Protein AF-A0A671QLB0-F1 (afdb_monomer_lite)

Structure (mmCIF, N/CA/C/O backbone):
data_AF-A0A671QLB0-F1
#
_entry.id   AF-A0A671QLB0-F1
#
loop_
_atom_site.group_PDB
_atom_site.id
_atom_site.type_symbol
_atom_site.label_atom_id
_atom_site.label_alt_id
_atom_site.label_comp_id
_atom_site.label_asym_id
_atom_site.label_entity_id
_atom_site.label_seq_id
_atom_site.pdbx_PDB_ins_code
_atom_site.Cartn_x
_atom_site.Cartn_y
_atom_site.Cartn_z
_atom_site.occupancy
_atom_site.B_iso_or_equiv
_atom_site.auth_seq_id
_atom_site.auth_comp_id
_atom_site.auth_asym_id
_atom_site.auth_atom_id
_atom_site.pdbx_PDB_model_num
ATOM 1 N N . MET A 1 1 ? -5.395 -18.710 59.681 1.00 37.69 1 MET A N 1
ATOM 2 C CA . MET A 1 1 ? -4.293 -19.684 59.540 1.00 37.69 1 MET A CA 1
ATOM 3 C C . MET A 1 1 ? -3.285 -19.133 58.550 1.00 37.69 1 MET A C 1
ATOM 5 O O . MET A 1 1 ? -3.665 -18.792 57.437 1.00 37.69 1 MET A O 1
ATOM 9 N N . SER A 1 2 ? -2.053 -18.936 59.009 1.00 37.94 2 SER A N 1
ATOM 10 C CA . SER A 1 2 ? -1.005 -18.167 58.333 1.00 37.94 2 SER A CA 1
ATOM 11 C C . SER A 1 2 ? -0.398 -18.919 57.148 1.00 37.94 2 SER A C 1
ATOM 13 O O . SER A 1 2 ? 0.026 -20.060 57.297 1.00 37.94 2 SER A O 1
ATOM 15 N N . ALA A 1 3 ? -0.309 -18.266 55.987 1.00 37.47 3 ALA A N 1
ATOM 16 C CA . ALA A 1 3 ? 0.425 -18.774 54.831 1.00 37.47 3 ALA A CA 1
ATOM 17 C C . ALA A 1 3 ? 1.817 -18.123 54.779 1.00 37.47 3 ALA A C 1
ATOM 19 O O . ALA A 1 3 ? 1.948 -16.907 54.637 1.00 37.47 3 ALA A O 1
ATOM 20 N N . LEU A 1 4 ? 2.853 -18.949 54.918 1.00 43.09 4 LEU A N 1
ATOM 21 C CA . LEU A 1 4 ? 4.258 -18.572 54.780 1.00 43.09 4 LEU A CA 1
ATOM 22 C C . LEU A 1 4 ? 4.576 -18.171 53.329 1.00 43.09 4 LEU A C 1
ATOM 24 O O . LEU A 1 4 ? 4.264 -18.897 52.388 1.00 43.09 4 LEU A O 1
ATOM 28 N N . ARG A 1 5 ? 5.241 -17.022 53.156 1.00 39.66 5 ARG A N 1
ATOM 29 C 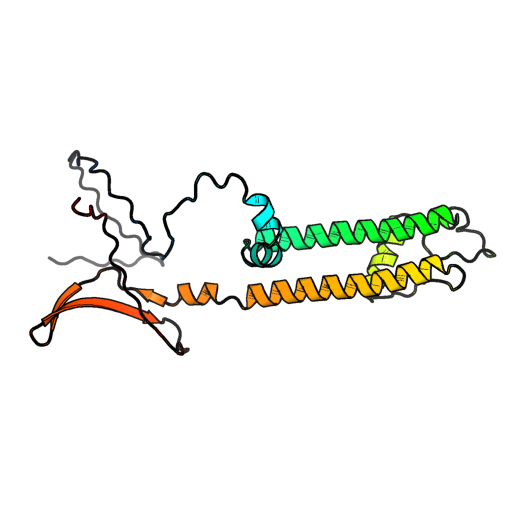CA . ARG A 1 5 ? 5.787 -16.539 51.876 1.00 39.66 5 ARG A CA 1
ATOM 30 C C . ARG A 1 5 ? 7.263 -16.931 51.774 1.00 39.66 5 ARG A C 1
ATOM 32 O O . ARG A 1 5 ? 8.065 -16.471 52.580 1.00 39.66 5 ARG A O 1
ATOM 39 N N . LYS A 1 6 ? 7.638 -17.703 50.750 1.00 36.72 6 LYS A N 1
ATOM 40 C CA . LYS A 1 6 ? 9.034 -17.834 50.293 1.00 36.72 6 LYS A CA 1
ATOM 41 C C . LYS A 1 6 ? 9.166 -17.265 48.879 1.00 36.72 6 LYS A C 1
ATOM 43 O O . LYS A 1 6 ? 8.279 -17.445 48.052 1.00 36.72 6 LYS A O 1
ATOM 48 N N . LYS A 1 7 ? 10.253 -16.526 48.649 1.00 37.81 7 LYS A N 1
ATOM 49 C CA . LYS A 1 7 ? 10.541 -15.731 47.447 1.00 37.81 7 LYS A CA 1
ATOM 50 C C . LYS A 1 7 ? 11.489 -16.517 46.533 1.00 37.81 7 LYS A C 1
ATOM 52 O O . LYS A 1 7 ? 12.560 -16.898 46.992 1.00 37.81 7 LYS A O 1
ATOM 57 N N . PHE A 1 8 ? 11.119 -16.717 45.269 1.00 34.41 8 PHE A N 1
ATOM 58 C CA . PHE A 1 8 ? 12.006 -17.213 44.209 1.00 34.41 8 PHE A CA 1
ATOM 59 C C . PHE A 1 8 ? 11.577 -16.607 42.867 1.00 34.41 8 PHE A C 1
ATOM 61 O O . PHE A 1 8 ? 10.464 -16.878 42.438 1.00 34.41 8 PHE A O 1
ATOM 68 N N . GLY A 1 9 ? 12.458 -15.827 42.225 1.00 49.03 9 GLY A N 1
ATOM 69 C CA . GLY A 1 9 ? 12.411 -15.523 40.781 1.00 49.03 9 GLY A CA 1
ATOM 70 C C . GLY A 1 9 ? 11.198 -14.744 40.242 1.00 49.03 9 GLY A C 1
ATOM 71 O O . GLY A 1 9 ? 10.192 -14.584 40.919 1.00 49.03 9 GLY A O 1
ATOM 72 N N . SER A 1 10 ? 11.311 -14.196 39.025 1.00 41.66 10 SER A N 1
ATOM 73 C CA . SER A 1 10 ? 10.403 -13.175 38.465 1.00 41.66 10 SER A CA 1
ATOM 74 C C . SER A 1 10 ? 9.142 -13.699 37.768 1.00 41.66 10 SER A C 1
ATOM 76 O O . SER A 1 10 ? 8.586 -12.982 36.942 1.00 41.66 10 SER A O 1
ATOM 78 N N . ASP A 1 11 ? 8.664 -14.894 38.105 1.00 36.88 11 ASP A N 1
ATOM 79 C CA . ASP A 1 11 ? 7.439 -15.446 37.527 1.00 36.88 11 ASP A CA 1
ATOM 80 C C . ASP A 1 11 ? 6.461 -15.834 38.637 1.00 36.88 11 ASP A C 1
ATOM 82 O O . ASP A 1 11 ? 6.693 -16.745 39.433 1.00 36.88 11 ASP A O 1
ATOM 86 N N . TYR A 1 12 ? 5.330 -15.130 38.693 1.00 41.66 12 TYR A N 1
ATOM 87 C CA . TYR A 1 12 ? 4.214 -15.494 39.560 1.00 41.66 12 TYR A CA 1
ATOM 88 C C . TYR A 1 12 ? 3.489 -16.707 38.962 1.00 41.66 12 TYR A C 1
ATOM 90 O O . TYR A 1 12 ? 2.538 -16.553 38.198 1.00 41.66 12 TYR A O 1
ATOM 98 N N . GLN A 1 13 ? 3.908 -17.923 39.320 1.00 38.16 13 GLN A N 1
ATOM 99 C CA . GLN A 1 13 ? 3.087 -19.120 39.122 1.00 38.16 13 GLN A CA 1
ATOM 100 C C . GLN A 1 13 ? 2.287 -19.444 40.385 1.00 38.16 13 GLN A C 1
ATOM 102 O O . GLN A 1 13 ? 2.831 -19.664 41.467 1.00 38.16 13 GLN A O 1
ATOM 107 N N . VAL A 1 14 ? 0.962 -19.488 40.240 1.00 39.19 14 VAL A N 1
ATOM 108 C CA . VAL A 1 14 ? 0.045 -19.966 41.278 1.00 39.19 14 VAL A CA 1
ATOM 109 C C . VAL A 1 14 ? 0.142 -21.492 41.326 1.00 39.19 14 VAL A C 1
ATOM 111 O O . VAL A 1 14 ? -0.525 -22.193 40.566 1.00 39.19 14 VAL A O 1
ATOM 114 N N . VAL A 1 15 ? 0.990 -22.014 42.214 1.00 36.69 15 VAL A N 1
ATOM 115 C CA . VAL A 1 15 ? 1.048 -23.449 42.521 1.00 36.69 15 VAL A CA 1
ATOM 116 C C . VAL A 1 15 ? -0.219 -23.812 43.290 1.00 36.69 15 VAL A C 1
ATOM 118 O O . VAL A 1 15 ? -0.353 -23.529 44.478 1.00 36.69 15 VAL A O 1
ATOM 121 N N . THR A 1 16 ? -1.184 -24.405 42.590 1.00 39.34 16 THR A N 1
ATOM 122 C CA . THR A 1 16 ? -2.362 -25.005 43.221 1.00 39.34 16 THR A CA 1
ATOM 123 C C . THR A 1 16 ? -1.986 -26.429 43.609 1.00 39.34 16 THR A C 1
ATOM 125 O O . THR A 1 16 ? -1.729 -27.259 42.741 1.00 39.34 16 THR A O 1
ATOM 128 N N . THR A 1 17 ? -1.908 -26.706 44.908 1.00 38.06 17 THR A N 1
ATOM 129 C CA . THR A 1 17 ? -1.687 -28.047 45.451 1.00 38.06 17 THR A CA 1
ATOM 130 C C . THR A 1 17 ? -2.823 -28.977 45.021 1.00 38.06 17 THR A C 1
ATOM 132 O O . THR A 1 17 ? -3.984 -28.789 45.377 1.00 38.06 17 THR A O 1
ATOM 135 N N . THR A 1 18 ? -2.491 -29.988 44.222 1.00 38.22 18 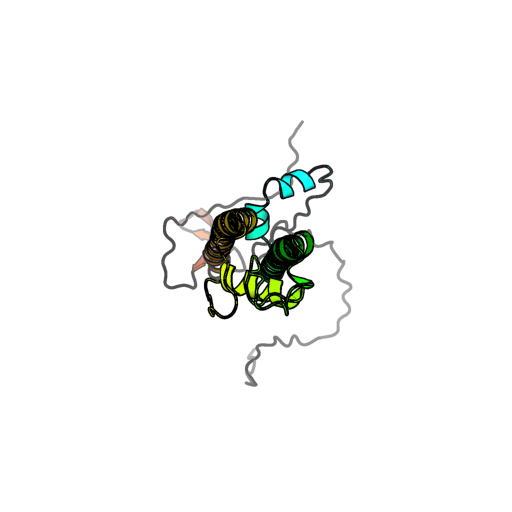THR A N 1
ATOM 136 C CA . THR A 1 18 ? -3.384 -31.087 43.850 1.00 38.22 18 THR A CA 1
ATOM 137 C C . THR A 1 18 ? -3.590 -32.016 45.041 1.00 38.22 18 THR A C 1
ATOM 139 O O . THR A 1 18 ? -2.779 -32.906 45.284 1.00 38.22 18 THR A O 1
ATOM 142 N N . SER A 1 19 ? -4.690 -31.838 45.770 1.00 36.56 19 SER A N 1
ATOM 143 C CA . SER A 1 19 ? -5.286 -32.901 46.577 1.00 36.56 19 SER A CA 1
ATOM 144 C C . SER A 1 19 ? -6.240 -33.712 45.699 1.00 36.56 19 SER A C 1
ATOM 146 O O . SER A 1 19 ? -7.312 -33.270 45.281 1.00 36.56 19 SER A O 1
ATOM 148 N N . SER A 1 20 ? -5.792 -34.922 45.384 1.00 39.84 20 SER A N 1
ATOM 149 C CA . SER A 1 20 ? -6.530 -35.992 44.726 1.00 39.84 20 SER A CA 1
ATOM 150 C C . SER A 1 20 ? -7.830 -36.304 45.466 1.00 39.84 20 SER A C 1
ATOM 152 O O . SER A 1 20 ? -7.832 -36.929 46.523 1.00 39.84 20 SER A O 1
ATOM 154 N N . SER A 1 21 ? -8.949 -35.889 44.885 1.00 31.55 21 SER A N 1
ATOM 155 C CA . SER A 1 21 ? -10.270 -36.436 45.185 1.00 31.55 21 SER A CA 1
ATOM 156 C C . SER A 1 21 ? -11.063 -36.479 43.883 1.00 31.55 21 SER A C 1
ATOM 158 O O . SER A 1 21 ? -11.408 -35.456 43.289 1.00 31.55 21 SER A O 1
ATOM 160 N N . HIS A 1 22 ? -11.274 -37.700 43.391 1.00 34.91 22 HIS A N 1
ATOM 161 C CA . HIS A 1 22 ? -12.117 -38.004 42.242 1.00 34.91 22 HIS A CA 1
ATOM 162 C C . HIS A 1 22 ? -13.566 -37.606 42.558 1.00 34.91 22 HIS A C 1
ATOM 164 O O . HIS A 1 22 ? -14.375 -38.398 43.027 1.00 34.91 22 HIS A O 1
ATOM 170 N N . HIS A 1 23 ? -13.904 -36.349 42.290 1.00 38.19 23 HIS A N 1
ATOM 171 C CA . HIS A 1 23 ? -15.278 -35.923 42.083 1.00 38.19 23 HIS A CA 1
ATOM 172 C C . HIS A 1 23 ? -15.475 -35.689 40.594 1.00 38.19 23 HIS A C 1
ATOM 174 O O . HIS A 1 23 ? -15.029 -34.691 40.022 1.00 38.19 23 HIS A O 1
ATOM 180 N N . GLN A 1 24 ? -16.138 -36.662 39.974 1.00 40.66 24 GLN A N 1
ATOM 181 C CA . GLN A 1 24 ? -16.683 -36.610 38.629 1.00 40.66 24 GLN A CA 1
ATOM 182 C C . GLN A 1 24 ? -17.696 -35.460 38.565 1.00 40.66 24 GLN A C 1
ATOM 184 O O . GLN A 1 24 ? -18.895 -35.635 38.743 1.00 40.66 24 GLN A O 1
ATOM 189 N N . LYS A 1 25 ? -17.192 -34.236 38.370 1.00 41.62 25 LYS A N 1
ATOM 190 C CA . LYS A 1 25 ? -18.011 -33.072 38.048 1.00 41.62 25 LYS A CA 1
ATOM 191 C C . LYS A 1 25 ? -18.666 -33.354 36.708 1.00 41.62 25 LYS A C 1
ATOM 193 O O . LYS A 1 25 ? -17.981 -33.363 35.683 1.00 41.62 25 LYS A O 1
ATOM 198 N N . ASP A 1 26 ? -19.983 -33.526 36.733 1.00 41.91 26 ASP A N 1
ATOM 199 C CA . ASP A 1 26 ? -20.846 -33.330 35.578 1.00 41.91 26 ASP A CA 1
ATOM 200 C C . ASP A 1 26 ? -20.294 -32.181 34.737 1.00 41.91 26 ASP A C 1
ATOM 202 O O . ASP A 1 26 ? -20.220 -31.028 35.187 1.00 41.91 26 ASP A O 1
ATOM 206 N N . LYS A 1 27 ? -19.877 -32.487 33.506 1.00 47.97 27 LYS A N 1
ATOM 207 C CA . LYS A 1 27 ? -19.544 -31.481 32.499 1.00 47.97 27 LYS A CA 1
ATOM 208 C C . LYS A 1 27 ? -20.850 -30.791 32.096 1.00 47.97 27 LYS A C 1
ATOM 210 O O . LYS A 1 27 ? -21.323 -30.951 30.975 1.00 47.97 27 LYS A O 1
ATOM 215 N N . ARG A 1 28 ? -21.438 -29.991 32.997 1.00 51.59 28 ARG A N 1
ATOM 216 C CA . ARG A 1 28 ? -22.401 -28.947 32.642 1.00 51.59 28 ARG A CA 1
ATOM 217 C C . ARG A 1 28 ? -21.750 -28.184 31.501 1.00 51.59 28 ARG A C 1
ATOM 219 O O . ARG A 1 28 ? -20.735 -27.522 31.724 1.00 51.59 28 ARG A O 1
ATOM 226 N N . ARG A 1 29 ? -22.280 -28.338 30.281 1.00 53.28 29 ARG A N 1
ATOM 227 C CA . ARG A 1 29 ? -21.847 -27.587 29.098 1.00 53.28 29 ARG A CA 1
ATOM 228 C C . ARG A 1 29 ? -21.790 -26.121 29.513 1.00 53.28 29 ARG A C 1
ATOM 230 O O . ARG A 1 29 ? -22.829 -25.491 29.706 1.00 53.28 29 ARG A O 1
ATOM 237 N N . LYS A 1 30 ? -20.581 -25.599 29.747 1.00 64.38 30 LYS A N 1
ATOM 238 C CA . LYS A 1 30 ? -20.390 -24.192 30.093 1.00 64.38 30 LYS A CA 1
ATOM 239 C C . LYS A 1 30 ? -20.958 -23.419 28.913 1.00 64.38 30 LYS A C 1
ATOM 241 O O . LYS A 1 30 ? -20.423 -23.526 27.813 1.00 64.38 30 LYS A O 1
ATOM 246 N N . ARG A 1 31 ? -22.074 -22.712 29.122 1.00 73.50 31 ARG A N 1
ATOM 247 C CA . ARG A 1 31 ? -22.644 -21.830 28.099 1.00 73.50 31 ARG A CA 1
ATOM 248 C C . ARG A 1 31 ? -21.523 -20.928 27.593 1.00 73.50 31 ARG A C 1
ATOM 250 O O . ARG A 1 31 ? -20.868 -20.253 28.391 1.00 73.50 31 ARG A O 1
ATOM 257 N N . GLN A 1 32 ? -21.278 -20.976 26.290 1.00 80.69 32 GLN A N 1
ATOM 258 C CA . GLN A 1 32 ? -20.248 -20.168 25.660 1.00 80.69 32 GLN A CA 1
ATOM 259 C C . GLN A 1 32 ? -20.651 -18.695 25.762 1.00 80.69 32 GLN A C 1
ATOM 261 O O . GLN A 1 32 ? -21.819 -18.343 25.588 1.00 80.69 32 GLN A O 1
ATOM 266 N N . ARG A 1 33 ? -19.697 -17.837 26.126 1.00 86.62 33 ARG A N 1
ATOM 267 C CA . ARG A 1 33 ? -19.934 -16.394 26.231 1.00 86.62 33 ARG A CA 1
ATOM 268 C C . ARG A 1 33 ? -19.926 -15.789 24.836 1.00 86.62 33 ARG A C 1
ATOM 270 O O . ARG A 1 33 ? -19.099 -16.177 24.017 1.00 86.62 33 ARG A O 1
ATOM 277 N N . PHE A 1 34 ? -20.798 -14.810 24.607 1.00 88.38 34 PHE A N 1
ATOM 278 C CA . PHE A 1 34 ? -20.839 -14.063 23.348 1.00 88.38 34 PHE A CA 1
ATOM 279 C C . PHE A 1 34 ? -19.607 -13.158 23.171 1.00 88.38 34 PHE A C 1
ATOM 281 O O . PHE A 1 34 ? -19.063 -13.072 22.076 1.00 88.38 34 PHE A O 1
ATOM 288 N N . VAL A 1 35 ? -19.132 -12.533 24.255 1.00 90.56 35 VAL A N 1
ATOM 289 C CA . VAL A 1 35 ? -17.896 -11.731 24.289 1.00 90.56 35 VAL A CA 1
ATOM 290 C C . VAL A 1 35 ? -16.979 -12.268 25.386 1.00 90.56 35 VAL A C 1
ATOM 292 O O . VAL A 1 35 ? -17.431 -12.532 26.507 1.00 90.56 35 VAL A O 1
ATOM 295 N N . ASP A 1 36 ? -15.700 -12.438 25.070 1.00 87.19 36 ASP A N 1
ATOM 296 C CA . ASP A 1 36 ? -14.665 -12.807 26.032 1.00 87.19 36 ASP A CA 1
ATOM 297 C C . ASP A 1 36 ? -14.302 -11.633 26.951 1.00 87.19 36 A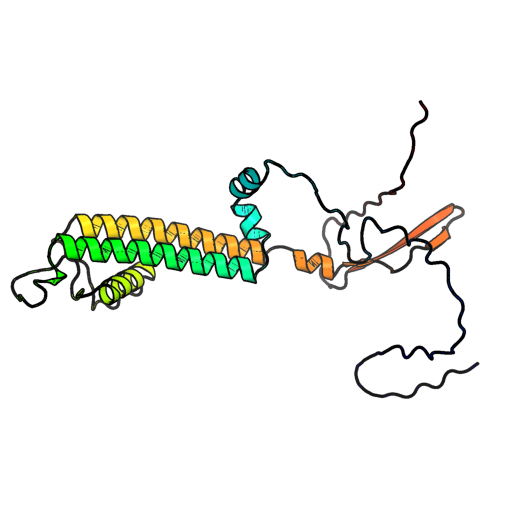SP A C 1
ATOM 299 O O . ASP A 1 36 ? -14.501 -10.467 26.612 1.00 87.19 36 ASP A O 1
ATOM 303 N N . LYS A 1 37 ? -13.682 -11.921 28.107 1.00 87.06 37 LYS A N 1
ATOM 304 C CA . LYS A 1 37 ? -13.189 -10.872 29.027 1.00 87.06 37 LYS A CA 1
ATOM 305 C C . LYS A 1 37 ? -12.166 -9.928 28.368 1.00 87.06 37 LYS A C 1
ATOM 307 O O . LYS A 1 37 ? -11.999 -8.807 28.827 1.00 87.06 37 LYS A O 1
ATOM 312 N N . ASN A 1 38 ? -11.540 -10.364 27.272 1.00 81.06 38 ASN A N 1
ATOM 313 C CA . ASN A 1 38 ? -10.558 -9.599 26.500 1.00 81.06 38 ASN A CA 1
ATOM 314 C C . ASN A 1 38 ? -11.205 -8.753 25.380 1.00 81.06 38 ASN A C 1
ATOM 316 O O . ASN A 1 38 ? -10.497 -8.219 24.534 1.00 81.06 38 ASN A O 1
ATOM 320 N N . GLY A 1 39 ? -12.542 -8.693 25.308 1.00 83.31 39 GLY A N 1
ATOM 321 C CA . GLY A 1 39 ? -13.284 -7.908 24.314 1.00 83.31 39 GLY A CA 1
ATOM 322 C C . GLY A 1 39 ? -13.473 -8.575 22.945 1.00 83.31 39 GLY A C 1
ATOM 323 O O . GLY A 1 39 ? -14.111 -7.993 22.072 1.00 83.31 39 GLY A O 1
ATOM 324 N N . ARG A 1 40 ? -12.958 -9.795 22.735 1.00 84.25 40 ARG A N 1
ATOM 325 C CA . ARG A 1 40 ? -13.168 -10.554 21.488 1.00 84.25 40 ARG A CA 1
ATOM 326 C C . ARG A 1 40 ? -14.590 -11.114 21.425 1.00 84.25 40 ARG A C 1
ATOM 328 O O . ARG A 1 40 ? -15.071 -11.684 22.402 1.00 84.25 40 ARG A O 1
ATOM 335 N N . CYS A 1 41 ? -15.246 -10.979 20.276 1.00 85.88 41 CYS A N 1
ATOM 336 C CA . CYS A 1 41 ? -16.571 -11.546 20.029 1.00 85.88 41 CYS A CA 1
ATOM 337 C C . CYS A 1 41 ? -16.449 -12.991 19.528 1.00 85.88 41 CYS A C 1
ATOM 339 O O . CYS A 1 41 ? -15.795 -13.246 18.518 1.00 85.88 41 CYS A O 1
ATOM 341 N N . ASN A 1 42 ? -17.127 -13.925 20.192 1.00 83.06 42 ASN A N 1
ATOM 342 C CA . ASN A 1 42 ? -17.193 -15.337 19.809 1.00 83.06 42 ASN A CA 1
ATOM 343 C C . ASN A 1 42 ? -18.326 -15.571 18.803 1.00 83.06 42 ASN A C 1
ATOM 345 O O . ASN A 1 42 ? -19.263 -16.324 19.066 1.00 83.06 42 ASN A O 1
ATOM 349 N N . VAL A 1 43 ? -18.258 -14.889 17.660 1.00 82.38 43 VAL A N 1
ATOM 350 C CA . VAL A 1 43 ? -19.231 -15.015 16.571 1.00 82.38 43 VAL A CA 1
ATOM 351 C C . VAL A 1 43 ? -18.485 -15.408 15.310 1.00 82.38 43 VAL A C 1
ATOM 353 O O . VAL A 1 43 ? -17.581 -14.701 14.870 1.00 82.38 43 VAL A O 1
ATOM 356 N N . GLN A 1 44 ? -18.861 -16.545 14.737 1.00 74.81 44 GLN A N 1
ATOM 357 C CA . GLN A 1 44 ? -18.405 -16.961 13.418 1.00 74.81 44 GLN A CA 1
ATOM 358 C C . GLN A 1 44 ? -19.532 -16.666 12.433 1.00 74.81 44 GLN A C 1
ATOM 360 O O . GLN A 1 44 ? -20.656 -17.130 12.616 1.00 74.81 44 GLN A O 1
ATOM 365 N N . HIS A 1 45 ? -19.242 -15.863 11.415 1.00 72.44 45 HIS A N 1
ATOM 366 C CA . HIS A 1 45 ? -20.184 -15.598 10.334 1.00 72.44 45 HIS A CA 1
ATOM 367 C C . HIS A 1 45 ? -20.128 -16.791 9.367 1.00 72.44 45 HIS A C 1
ATOM 369 O O . HIS A 1 45 ? -19.121 -16.991 8.693 1.00 72.44 45 HIS A O 1
ATOM 375 N N . GLY A 1 46 ? -21.166 -17.631 9.361 1.00 62.16 46 GLY A N 1
ATOM 376 C CA . GLY A 1 46 ? -21.306 -18.759 8.432 1.00 62.16 46 GLY A CA 1
ATOM 377 C C . GLY A 1 46 ? -22.180 -18.401 7.223 1.00 62.16 46 GLY A C 1
ATOM 378 O O . GLY A 1 46 ? -23.056 -17.551 7.342 1.00 62.16 46 GLY A O 1
ATOM 379 N N . ASN A 1 47 ? -21.966 -19.077 6.086 1.00 61.62 47 ASN A N 1
ATOM 380 C CA . ASN A 1 47 ? -22.721 -18.921 4.826 1.00 61.62 47 ASN A CA 1
ATOM 381 C C . ASN A 1 47 ? -22.666 -17.520 4.173 1.00 61.62 47 ASN A C 1
ATOM 383 O O . ASN A 1 47 ? -23.684 -16.908 3.862 1.00 61.62 47 ASN A O 1
ATOM 387 N N . LEU A 1 48 ? -21.458 -17.033 3.878 1.00 63.44 48 LEU A N 1
ATOM 388 C CA . LEU A 1 48 ? -21.217 -15.783 3.133 1.00 63.44 48 LEU A CA 1
ATOM 389 C C . LEU A 1 48 ? -21.089 -16.027 1.615 1.00 63.44 48 LEU A C 1
ATOM 391 O O . LEU A 1 48 ? -20.113 -15.613 0.992 1.00 63.44 48 LEU A O 1
ATOM 395 N N . GLY A 1 49 ? -22.062 -16.728 1.022 1.00 53.03 49 GLY A N 1
ATOM 396 C CA . GLY A 1 49 ? -22.024 -17.302 -0.338 1.00 53.03 49 GLY A CA 1
ATOM 397 C C . GLY A 1 49 ? -21.861 -16.343 -1.533 1.00 53.03 49 GLY A C 1
ATOM 398 O O . GLY A 1 49 ? -22.054 -16.767 -2.664 1.00 53.03 49 GLY A O 1
ATOM 399 N N . GLY A 1 50 ? -21.494 -15.076 -1.323 1.00 57.91 50 GLY A N 1
ATOM 400 C CA . GLY A 1 50 ? -21.239 -14.102 -2.391 1.00 57.91 50 GLY A CA 1
ATOM 401 C C . GLY A 1 50 ? -20.414 -12.880 -1.969 1.00 57.91 50 GLY A C 1
ATOM 402 O O . GLY A 1 50 ? -20.493 -11.841 -2.619 1.00 57.91 50 GLY A O 1
ATOM 403 N N . GLU A 1 51 ? -19.663 -12.944 -0.860 1.00 58.44 51 GLU A N 1
ATOM 404 C CA . GLU A 1 51 ? -19.004 -11.751 -0.290 1.00 58.44 51 GLU A CA 1
ATOM 405 C C . GLU A 1 51 ? -17.533 -11.561 -0.674 1.00 58.44 51 GLU A C 1
ATOM 407 O O . GLU A 1 51 ? -17.008 -10.467 -0.480 1.00 58.44 51 GLU A O 1
ATOM 412 N N . THR A 1 52 ? -16.856 -12.546 -1.275 1.00 61.41 52 THR A N 1
ATOM 413 C CA . THR A 1 52 ? -15.450 -12.382 -1.711 1.00 61.41 52 THR A CA 1
ATOM 414 C C . THR A 1 52 ? -15.281 -11.206 -2.677 1.00 61.41 52 THR A C 1
ATOM 416 O O . THR A 1 52 ? -14.327 -10.443 -2.552 1.00 61.41 52 THR A O 1
ATOM 419 N N . SER A 1 53 ? -16.259 -10.976 -3.559 1.00 58.03 53 SER A N 1
ATOM 420 C CA . SER A 1 53 ? -16.288 -9.809 -4.449 1.00 58.03 53 SER A CA 1
ATOM 421 C C . SER A 1 53 ? -16.471 -8.481 -3.704 1.00 58.03 53 SER A C 1
ATOM 423 O O . SER A 1 53 ? -15.969 -7.461 -4.167 1.00 58.03 53 SER A O 1
ATOM 425 N N . ARG A 1 54 ? -17.164 -8.465 -2.557 1.00 65.19 54 ARG A N 1
ATOM 426 C CA . ARG A 1 54 ? -17.341 -7.253 -1.738 1.00 65.19 54 ARG A CA 1
ATOM 427 C C . ARG A 1 54 ? -16.090 -6.925 -0.924 1.00 65.19 54 ARG A C 1
ATOM 429 O O . ARG A 1 54 ? -15.753 -5.755 -0.813 1.00 65.19 54 ARG A O 1
ATOM 436 N N . TYR A 1 55 ? -15.346 -7.933 -0.466 1.00 64.38 55 TYR A N 1
ATOM 437 C CA . TYR A 1 55 ? -14.021 -7.720 0.129 1.00 64.38 55 TYR A CA 1
ATOM 438 C C . TYR A 1 55 ? -12.996 -7.194 -0.892 1.00 64.38 55 TYR A C 1
ATOM 440 O O . TYR A 1 55 ? -12.175 -6.351 -0.549 1.00 64.38 55 TYR A O 1
ATOM 448 N N . LEU A 1 56 ? -13.069 -7.629 -2.159 1.00 65.25 56 LEU A N 1
ATOM 449 C CA . LEU A 1 56 ? -12.242 -7.074 -3.244 1.00 65.25 56 LEU A CA 1
ATOM 450 C C . LEU A 1 56 ? -12.699 -5.678 -3.700 1.00 65.25 56 LEU A C 1
ATOM 452 O O . LEU A 1 56 ? -11.887 -4.878 -4.145 1.00 65.25 56 LEU A O 1
ATOM 456 N N . SER A 1 57 ? -13.984 -5.348 -3.571 1.00 69.06 57 SER A N 1
ATOM 457 C CA . SER A 1 57 ? -14.458 -3.974 -3.786 1.00 69.06 57 SER A CA 1
ATOM 458 C C . SER A 1 57 ? -13.939 -3.011 -2.715 1.00 69.06 57 SER A C 1
ATOM 460 O O . SER A 1 57 ? -13.860 -1.813 -2.972 1.00 69.06 57 SER A O 1
ATOM 462 N N . ASP A 1 58 ? -13.594 -3.523 -1.533 1.00 76.88 58 ASP A N 1
ATOM 463 C CA . ASP A 1 58 ? -13.073 -2.754 -0.406 1.00 76.88 58 ASP A CA 1
ATOM 464 C C . ASP A 1 58 ? -11.628 -3.168 -0.067 1.00 76.88 58 ASP A C 1
ATOM 466 O O . ASP A 1 58 ? -11.260 -3.501 1.066 1.00 76.88 58 ASP A O 1
ATOM 470 N N . LEU A 1 59 ? -10.784 -3.185 -1.106 1.00 73.88 59 LEU A N 1
ATOM 471 C CA . LEU A 1 59 ? -9.362 -3.530 -1.006 1.00 73.88 59 LEU A CA 1
ATOM 472 C C . LEU A 1 59 ? -8.623 -2.645 -0.001 1.00 73.88 59 LEU A C 1
ATOM 474 O O . LEU A 1 59 ? -7.747 -3.126 0.717 1.00 73.88 59 LEU A O 1
ATOM 478 N N . PHE A 1 60 ? -8.983 -1.363 0.076 1.00 73.50 60 PHE A N 1
ATOM 479 C CA . PHE A 1 60 ? -8.319 -0.408 0.953 1.00 73.50 60 PHE A CA 1
ATOM 480 C C . PHE A 1 60 ? -8.537 -0.733 2.435 1.00 73.50 60 PHE A C 1
ATOM 482 O O . PHE A 1 60 ? -7.563 -0.842 3.187 1.00 73.50 60 PHE A O 1
ATOM 489 N N . THR A 1 61 ? -9.783 -0.951 2.870 1.00 76.81 61 THR A N 1
ATOM 490 C CA . THR A 1 61 ? -10.040 -1.319 4.272 1.00 76.81 61 THR A CA 1
ATOM 491 C C . THR A 1 61 ? -9.484 -2.706 4.582 1.00 76.81 61 THR A C 1
ATOM 493 O O . THR A 1 61 ? -8.890 -2.905 5.643 1.00 76.81 61 THR A O 1
ATOM 496 N N . THR A 1 62 ? -9.558 -3.636 3.625 1.00 80.62 62 THR A N 1
ATOM 497 C CA . THR A 1 62 ? -9.028 -4.996 3.770 1.00 80.62 62 THR A CA 1
ATOM 498 C C . THR A 1 62 ? -7.510 -4.996 3.995 1.00 80.62 62 THR A C 1
ATOM 500 O O . THR A 1 62 ? -7.022 -5.648 4.923 1.00 80.62 62 THR A O 1
ATOM 503 N N . LEU A 1 63 ? -6.745 -4.219 3.217 1.00 78.25 63 LEU A N 1
ATOM 504 C CA . LEU A 1 63 ? -5.294 -4.040 3.401 1.00 78.25 63 LEU A CA 1
ATOM 505 C C . LEU A 1 63 ? -4.960 -3.447 4.776 1.00 78.25 63 LEU A C 1
ATOM 507 O O . LEU A 1 63 ? -4.072 -3.913 5.506 1.00 78.25 63 LEU A O 1
ATOM 511 N N . VAL A 1 64 ? -5.724 -2.436 5.174 1.00 78.94 64 VAL A N 1
ATOM 512 C CA . VAL A 1 64 ? -5.542 -1.743 6.446 1.00 78.94 64 VAL A CA 1
ATOM 513 C C . VAL A 1 64 ? -5.865 -2.655 7.644 1.00 78.94 64 VAL A C 1
ATOM 515 O O . VAL A 1 64 ? -5.153 -2.599 8.655 1.00 78.94 64 VAL A O 1
ATOM 518 N N . ASP A 1 65 ? -6.829 -3.570 7.527 1.00 80.00 65 ASP A N 1
ATOM 519 C CA . ASP A 1 65 ? -7.223 -4.494 8.600 1.00 80.00 65 ASP A CA 1
ATOM 520 C C . ASP A 1 65 ? -6.445 -5.815 8.663 1.00 80.00 65 ASP A C 1
ATOM 522 O O . ASP A 1 65 ? -6.414 -6.459 9.719 1.00 80.00 65 ASP A O 1
ATOM 526 N N . LEU A 1 66 ? -5.726 -6.186 7.602 1.00 82.38 66 LEU A N 1
ATOM 527 C CA . LEU A 1 66 ? -4.840 -7.353 7.593 1.00 82.38 66 LEU A CA 1
ATOM 528 C C . LEU A 1 66 ? -3.740 -7.272 8.669 1.00 82.38 66 LEU A C 1
ATOM 530 O O . LEU A 1 66 ? -3.307 -6.200 9.098 1.00 82.38 66 LEU A O 1
ATOM 534 N N . LYS A 1 67 ? -3.219 -8.421 9.114 1.00 85.19 67 LYS A N 1
ATOM 535 C CA . LYS A 1 67 ? -2.079 -8.440 10.054 1.00 85.19 67 LYS A CA 1
ATOM 536 C C . LYS A 1 67 ? -0.847 -7.808 9.399 1.00 85.19 67 LYS A C 1
ATOM 538 O O . LYS A 1 67 ? -0.632 -7.987 8.206 1.00 85.19 67 LYS A O 1
ATOM 543 N N . TRP A 1 68 ? 0.015 -7.167 10.194 1.00 84.94 68 TRP A N 1
ATOM 544 C CA . TRP A 1 68 ? 1.249 -6.527 9.707 1.00 84.94 68 TRP A CA 1
ATOM 545 C C . TRP A 1 68 ? 2.110 -7.427 8.811 1.00 84.94 68 TRP A C 1
ATOM 547 O O . TRP A 1 68 ? 2.579 -6.963 7.782 1.00 84.94 68 TRP A O 1
ATOM 557 N N . ARG A 1 69 ? 2.255 -8.716 9.148 1.00 87.69 69 ARG A N 1
ATOM 558 C CA . ARG A 1 69 ? 3.028 -9.675 8.336 1.00 87.69 69 ARG A CA 1
ATOM 559 C C . ARG A 1 69 ? 2.459 -9.850 6.926 1.00 87.69 69 ARG A C 1
ATOM 561 O O . ARG A 1 69 ? 3.204 -9.777 5.962 1.00 87.69 69 ARG A O 1
ATOM 568 N N . TRP A 1 70 ? 1.145 -10.038 6.818 1.00 87.38 70 TRP A N 1
ATOM 569 C CA . TRP A 1 70 ? 0.467 -10.194 5.529 1.00 87.38 70 TRP A CA 1
ATOM 570 C C . TRP A 1 70 ? 0.439 -8.888 4.745 1.00 87.38 70 TRP A C 1
ATOM 572 O O . TRP A 1 70 ? 0.643 -8.897 3.542 1.00 87.38 70 TRP A O 1
ATOM 582 N N . ASN A 1 71 ? 0.262 -7.766 5.439 1.00 85.94 71 ASN A N 1
ATOM 583 C CA . ASN A 1 71 ? 0.303 -6.443 4.833 1.00 85.94 71 ASN A CA 1
ATOM 584 C C . ASN A 1 71 ? 1.674 -6.145 4.199 1.00 85.94 71 ASN A C 1
ATOM 586 O O . ASN A 1 71 ? 1.743 -5.772 3.037 1.00 85.94 71 ASN A O 1
ATOM 590 N N . LEU A 1 72 ? 2.770 -6.371 4.936 1.00 87.69 72 LEU A N 1
ATOM 591 C CA . LEU A 1 72 ? 4.133 -6.207 4.412 1.00 87.69 72 LEU A CA 1
ATOM 592 C C . LEU A 1 72 ? 4.423 -7.172 3.261 1.00 87.69 72 LEU A C 1
ATOM 594 O O . LEU A 1 72 ? 5.005 -6.767 2.263 1.00 87.69 72 LEU A O 1
ATOM 598 N N . PHE A 1 73 ? 3.988 -8.427 3.383 1.00 89.62 73 PHE A N 1
ATOM 599 C CA . PHE A 1 73 ? 4.159 -9.416 2.325 1.00 89.62 73 PHE A CA 1
ATOM 600 C C . PHE A 1 73 ? 3.452 -9.001 1.028 1.00 89.62 73 PHE A C 1
ATOM 602 O O . PHE A 1 73 ? 4.070 -9.037 -0.031 1.00 89.62 73 PHE A O 1
ATOM 609 N N . ILE A 1 74 ? 2.193 -8.557 1.110 1.00 88.25 74 ILE A N 1
ATOM 610 C CA . ILE A 1 74 ? 1.436 -8.078 -0.054 1.00 88.25 74 ILE A CA 1
ATOM 611 C C . ILE A 1 74 ? 2.125 -6.861 -0.676 1.00 88.25 74 ILE A C 1
ATOM 613 O O . ILE A 1 74 ? 2.265 -6.818 -1.891 1.00 88.25 74 ILE A O 1
ATOM 617 N N . PHE A 1 75 ? 2.616 -5.910 0.126 1.00 87.06 75 PHE A N 1
ATOM 618 C CA . PHE A 1 75 ? 3.338 -4.755 -0.414 1.00 87.06 75 PHE A CA 1
ATOM 619 C C . PHE A 1 75 ? 4.610 -5.146 -1.161 1.00 87.06 75 PHE A C 1
ATOM 621 O O . PHE A 1 75 ? 4.791 -4.719 -2.297 1.00 87.06 75 PHE A O 1
ATOM 628 N N . ILE A 1 76 ? 5.458 -5.985 -0.560 1.00 90.62 76 ILE A N 1
ATOM 629 C CA . ILE A 1 76 ? 6.693 -6.455 -1.200 1.00 90.62 76 ILE A CA 1
ATOM 630 C C . ILE A 1 76 ? 6.363 -7.197 -2.495 1.00 90.62 76 ILE A C 1
ATOM 632 O O . ILE A 1 76 ? 7.004 -6.960 -3.515 1.00 90.62 76 ILE A O 1
ATOM 636 N N . LEU A 1 77 ? 5.345 -8.060 -2.478 1.00 91.12 77 LEU A N 1
ATOM 637 C CA . LEU A 1 77 ? 4.934 -8.816 -3.654 1.00 91.12 77 LEU A CA 1
ATOM 638 C C . LEU A 1 77 ? 4.445 -7.891 -4.776 1.00 91.12 77 LEU A C 1
ATOM 640 O O . LEU A 1 77 ? 4.912 -8.018 -5.904 1.00 91.12 77 LEU A O 1
ATOM 644 N N . THR A 1 78 ? 3.556 -6.943 -4.472 1.00 87.38 78 THR A N 1
ATOM 645 C CA . THR A 1 78 ? 3.023 -5.990 -5.456 1.00 87.38 78 THR A CA 1
ATOM 646 C C . THR A 1 78 ? 4.131 -5.129 -6.062 1.00 87.38 78 THR A C 1
ATOM 648 O O . THR A 1 78 ? 4.178 -4.998 -7.283 1.00 87.38 78 THR A O 1
ATOM 651 N N . TYR A 1 79 ? 5.056 -4.610 -5.245 1.00 88.25 79 TYR A N 1
ATOM 652 C CA . TYR A 1 79 ? 6.229 -3.873 -5.734 1.00 88.25 79 TYR A CA 1
ATOM 653 C C . TYR A 1 79 ? 7.093 -4.739 -6.639 1.00 88.25 79 TYR A C 1
ATOM 655 O O . TYR A 1 79 ? 7.410 -4.340 -7.750 1.00 88.25 79 TYR A O 1
ATOM 663 N N . THR A 1 80 ? 7.420 -5.953 -6.197 1.00 90.44 80 THR A N 1
ATOM 664 C CA . THR A 1 80 ? 8.267 -6.866 -6.973 1.00 90.44 80 THR A CA 1
ATOM 665 C C . THR A 1 80 ? 7.644 -7.171 -8.335 1.00 90.44 80 THR A C 1
ATOM 667 O O . THR A 1 80 ? 8.331 -7.108 -9.349 1.00 90.44 80 THR A O 1
ATOM 670 N N . VAL A 1 81 ? 6.338 -7.453 -8.386 1.00 91.69 81 VAL A N 1
ATOM 671 C CA . VAL A 1 81 ? 5.625 -7.731 -9.643 1.00 91.69 81 VAL A CA 1
ATOM 672 C C . VAL A 1 81 ? 5.585 -6.497 -10.546 1.00 91.69 81 VAL A C 1
ATOM 674 O O . VAL A 1 81 ? 5.891 -6.612 -11.732 1.00 91.69 81 VAL A O 1
ATOM 677 N N . ALA A 1 82 ? 5.257 -5.321 -10.004 1.00 90.12 82 ALA A N 1
ATOM 678 C CA . ALA A 1 82 ? 5.219 -4.076 -10.770 1.00 90.12 82 ALA A CA 1
ATOM 679 C C . ALA A 1 82 ? 6.605 -3.700 -11.325 1.00 90.12 82 ALA A C 1
ATOM 681 O O . ALA A 1 82 ? 6.730 -3.339 -12.494 1.00 90.12 82 ALA A O 1
ATOM 682 N N . TRP A 1 83 ? 7.653 -3.852 -10.515 1.00 91.62 83 TRP A N 1
ATOM 683 C CA . TRP A 1 83 ? 9.038 -3.589 -10.903 1.00 91.62 83 TRP A CA 1
ATOM 684 C C . TRP A 1 83 ? 9.525 -4.547 -11.984 1.00 91.62 83 TRP A C 1
ATOM 686 O O . TRP A 1 83 ? 10.131 -4.115 -12.960 1.00 91.62 83 TRP A O 1
ATOM 696 N N . LEU A 1 84 ? 9.228 -5.844 -11.853 1.00 92.94 84 LEU A N 1
ATOM 697 C CA . LEU A 1 84 ? 9.558 -6.827 -12.885 1.00 92.94 84 LEU A CA 1
ATOM 698 C C . LEU A 1 84 ? 8.808 -6.546 -14.190 1.00 92.94 84 LEU A C 1
ATOM 700 O O . LEU A 1 84 ? 9.402 -6.658 -15.261 1.00 92.94 84 LEU A O 1
ATOM 704 N N . PHE A 1 85 ? 7.537 -6.141 -14.114 1.00 92.94 85 PHE A N 1
ATOM 705 C CA . PHE A 1 85 ? 6.755 -5.756 -15.286 1.00 92.94 85 PHE A CA 1
ATOM 706 C C . PHE A 1 85 ? 7.378 -4.551 -16.004 1.00 92.94 85 PHE A C 1
ATOM 708 O O . PHE A 1 85 ? 7.674 -4.639 -17.195 1.00 92.94 85 PHE A O 1
ATOM 715 N N . MET A 1 86 ? 7.678 -3.465 -15.292 1.00 91.06 86 MET A N 1
ATOM 716 C CA . MET A 1 86 ? 8.281 -2.273 -15.900 1.00 91.06 86 MET A CA 1
ATOM 717 C C . MET A 1 86 ? 9.699 -2.527 -16.426 1.00 91.06 86 MET A C 1
ATOM 719 O O . MET A 1 86 ? 10.028 -2.127 -17.542 1.00 91.06 86 MET A O 1
ATOM 723 N N . ALA A 1 87 ? 10.528 -3.265 -15.687 1.00 93.56 87 ALA A N 1
ATOM 724 C CA . ALA A 1 87 ? 11.847 -3.674 -16.164 1.00 93.56 87 ALA A CA 1
ATOM 725 C C . ALA A 1 87 ? 11.764 -4.549 -17.424 1.00 93.56 87 ALA A C 1
ATOM 727 O O . ALA A 1 87 ? 12.592 -4.417 -18.328 1.00 93.56 87 ALA A O 1
ATOM 728 N N . SER A 1 88 ? 10.748 -5.415 -17.518 1.00 94.25 88 SER A N 1
ATOM 729 C CA . SER A 1 88 ? 10.502 -6.200 -18.728 1.00 94.25 88 SER A CA 1
ATOM 730 C C . SER A 1 88 ? 10.116 -5.318 -19.915 1.00 94.25 88 SER A C 1
ATOM 732 O O . SER A 1 88 ? 10.607 -5.566 -21.010 1.00 94.25 88 SER A O 1
ATOM 734 N N . MET A 1 89 ? 9.340 -4.245 -19.712 1.00 93.56 89 MET A N 1
ATOM 735 C CA . MET A 1 89 ? 9.021 -3.287 -20.779 1.00 93.56 89 MET A CA 1
ATOM 736 C C . MET A 1 89 ? 10.280 -2.590 -21.307 1.00 93.56 89 MET A C 1
ATOM 738 O O . MET A 1 89 ? 10.472 -2.523 -22.519 1.00 93.56 89 MET A O 1
ATOM 742 N N . TRP A 1 90 ? 11.179 -2.149 -20.421 1.00 93.50 90 TRP A N 1
ATOM 743 C CA . TRP A 1 90 ? 12.474 -1.580 -20.818 1.00 93.50 90 TRP A CA 1
ATOM 744 C C . TRP A 1 90 ? 13.330 -2.564 -21.612 1.00 93.50 90 TRP A C 1
ATOM 746 O O . TRP A 1 90 ? 13.903 -2.210 -22.643 1.00 93.50 90 TRP A O 1
ATOM 756 N N . TRP A 1 91 ? 13.390 -3.815 -21.156 1.00 93.38 91 TRP A N 1
ATOM 757 C CA . TRP A 1 91 ? 14.117 -4.867 -21.856 1.00 93.38 91 TRP A CA 1
ATOM 758 C C . TRP A 1 91 ? 13.505 -5.178 -23.230 1.00 93.38 91 TRP A C 1
ATOM 760 O O . TRP A 1 91 ? 14.240 -5.338 -24.201 1.00 93.38 91 TRP A O 1
ATOM 770 N N . VAL A 1 92 ? 12.173 -5.196 -23.340 1.00 93.44 92 VAL A N 1
ATOM 771 C CA . VAL A 1 92 ? 11.453 -5.409 -24.605 1.00 93.44 92 VAL A CA 1
ATOM 772 C C . VAL A 1 92 ? 11.695 -4.265 -25.591 1.00 93.44 92 VAL A C 1
ATOM 774 O O . VAL A 1 92 ? 11.935 -4.542 -26.762 1.00 93.44 92 VAL A O 1
ATOM 777 N N . ILE A 1 93 ? 11.702 -3.001 -25.151 1.00 91.56 93 ILE A N 1
ATOM 778 C CA . ILE A 1 93 ? 12.043 -1.862 -26.026 1.00 91.56 93 ILE A CA 1
ATOM 779 C C . ILE A 1 93 ? 13.463 -2.021 -26.573 1.00 91.56 93 ILE A C 1
ATOM 781 O O . ILE A 1 93 ? 13.679 -1.924 -27.783 1.00 91.56 93 ILE A O 1
ATOM 785 N N . ALA A 1 94 ? 14.421 -2.326 -25.696 1.00 90.31 94 ALA A N 1
ATOM 786 C CA . ALA A 1 94 ? 15.804 -2.544 -26.096 1.00 90.31 94 ALA A CA 1
ATOM 787 C C . ALA A 1 94 ? 15.944 -3.752 -27.049 1.00 90.31 94 ALA A C 1
ATOM 789 O O . ALA A 1 94 ? 16.739 -3.716 -27.990 1.00 90.31 94 ALA A O 1
ATOM 790 N N . TYR A 1 95 ? 15.140 -4.805 -26.857 1.00 90.44 95 TYR A N 1
ATOM 791 C CA . TYR A 1 95 ? 15.110 -5.982 -27.728 1.00 90.44 95 TYR A CA 1
ATOM 792 C C . TYR A 1 95 ? 14.535 -5.665 -29.115 1.00 90.44 95 TYR A C 1
ATOM 794 O O . TYR A 1 95 ? 15.165 -5.988 -30.120 1.00 90.44 95 TYR A O 1
ATOM 802 N N . ILE A 1 96 ? 13.384 -4.986 -29.188 1.00 90.44 96 ILE A N 1
ATOM 803 C CA . ILE A 1 96 ? 12.712 -4.636 -30.452 1.00 90.44 96 ILE A CA 1
ATOM 804 C C . ILE A 1 96 ? 13.577 -3.696 -31.300 1.00 90.44 96 ILE A C 1
ATOM 806 O O . ILE A 1 96 ? 13.642 -3.856 -32.518 1.00 90.44 96 ILE A O 1
ATOM 810 N N . ARG A 1 97 ? 14.278 -2.741 -30.676 1.00 86.19 97 ARG A N 1
ATOM 811 C CA . ARG A 1 97 ? 15.213 -1.848 -31.384 1.00 86.19 97 ARG A CA 1
ATOM 812 C C . ARG A 1 97 ? 16.508 -2.537 -31.827 1.00 86.19 97 ARG A C 1
ATOM 814 O O . ARG A 1 97 ? 17.233 -1.996 -32.662 1.00 86.19 97 ARG A O 1
ATOM 821 N N . GLY A 1 98 ? 16.804 -3.723 -31.291 1.00 86.75 98 GLY A N 1
ATOM 822 C CA . GLY A 1 98 ? 18.062 -4.430 -31.529 1.00 86.75 98 GLY A CA 1
ATOM 823 C C . GLY A 1 98 ? 19.253 -3.850 -30.757 1.00 86.75 98 GLY A C 1
ATOM 824 O O . GLY A 1 98 ? 20.399 -4.156 -31.093 1.00 86.75 98 GLY A O 1
ATOM 825 N N . ASP A 1 99 ? 19.003 -3.047 -29.716 1.00 85.69 99 ASP A N 1
ATOM 826 C CA . ASP A 1 99 ? 20.039 -2.396 -28.899 1.00 85.69 99 ASP A CA 1
ATOM 827 C C . ASP A 1 99 ? 20.917 -3.431 -28.166 1.00 85.69 99 ASP A C 1
ATOM 829 O O . ASP A 1 99 ? 22.112 -3.208 -27.964 1.00 85.69 99 ASP A O 1
ATOM 833 N N . LEU A 1 100 ? 20.353 -4.606 -27.850 1.00 82.88 100 LEU A N 1
ATOM 834 C CA . LEU A 1 100 ? 21.070 -5.726 -27.221 1.00 82.88 100 LEU A CA 1
ATOM 835 C C . LEU A 1 100 ? 22.117 -6.380 -28.132 1.00 82.88 100 LEU A C 1
ATOM 837 O O . LEU A 1 100 ? 23.051 -7.001 -27.637 1.00 82.88 100 LEU A O 1
ATOM 841 N N . TYR A 1 101 ? 21.943 -6.307 -29.454 1.00 79.81 101 TYR A N 1
ATOM 8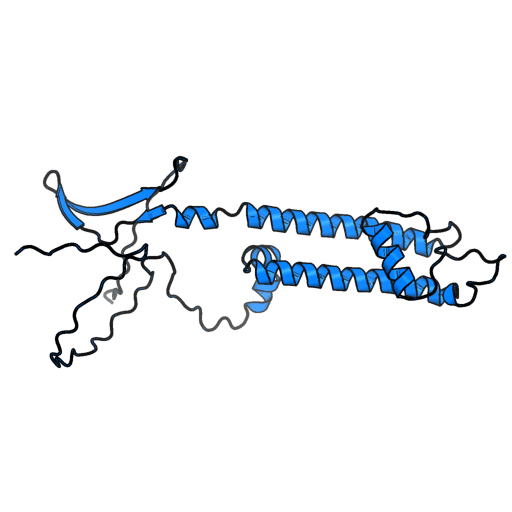42 C CA . TYR A 1 101 ? 22.852 -6.958 -30.404 1.00 79.81 101 TYR A CA 1
ATOM 843 C C . TYR A 1 101 ? 23.927 -5.992 -30.914 1.00 79.81 101 TYR A C 1
ATOM 845 O O . TYR A 1 101 ? 25.056 -6.392 -31.178 1.00 79.81 101 TYR A O 1
ATOM 853 N N . ARG A 1 102 ? 23.596 -4.698 -31.009 1.00 76.44 102 ARG A N 1
ATOM 854 C CA . ARG A 1 102 ? 24.492 -3.630 -31.498 1.00 76.44 102 ARG A CA 1
ATOM 855 C C . ARG A 1 102 ? 25.308 -2.961 -30.395 1.00 76.44 102 ARG A C 1
ATOM 857 O O . ARG A 1 102 ? 25.842 -1.874 -30.574 1.00 76.44 102 ARG A O 1
ATOM 864 N N . THR A 1 103 ? 25.402 -3.611 -29.244 1.00 65.25 103 THR A N 1
ATOM 865 C CA . THR A 1 103 ? 26.023 -3.081 -28.031 1.00 65.25 103 THR A CA 1
ATOM 866 C C . THR A 1 103 ? 27.490 -2.657 -28.208 1.00 65.25 103 THR A C 1
ATOM 868 O O . THR A 1 103 ? 27.958 -1.775 -27.493 1.00 65.25 103 THR A O 1
ATOM 871 N N . HIS A 1 104 ? 28.211 -3.258 -29.159 1.00 66.56 104 HIS A N 1
ATOM 872 C CA . HIS A 1 104 ? 29.632 -2.990 -29.410 1.00 66.56 104 HIS A CA 1
ATOM 873 C C . HIS A 1 104 ? 29.903 -2.078 -30.619 1.00 66.56 104 HIS A C 1
ATOM 875 O O . HIS A 1 104 ? 31.064 -1.852 -30.952 1.00 66.56 104 HIS A O 1
ATOM 881 N N . ASP A 1 105 ? 28.868 -1.541 -31.271 1.00 75.94 105 ASP A N 1
ATOM 882 C CA . ASP A 1 105 ? 29.046 -0.595 -32.374 1.00 75.94 105 ASP A CA 1
ATOM 883 C C . ASP A 1 105 ? 29.202 0.836 -31.838 1.00 75.94 105 ASP A C 1
ATOM 885 O O . ASP A 1 105 ? 28.221 1.482 -31.478 1.00 75.94 105 ASP A O 1
ATOM 889 N N . GLU A 1 106 ? 30.421 1.387 -31.868 1.00 71.31 106 GLU A N 1
ATOM 890 C CA . GLU A 1 106 ? 30.711 2.769 -31.424 1.00 71.31 106 GLU A CA 1
ATOM 891 C C . GLU A 1 106 ? 29.919 3.851 -32.187 1.00 71.31 106 GLU A C 1
ATOM 893 O O . GLU A 1 106 ? 29.779 4.981 -31.722 1.00 71.31 106 GLU A O 1
ATOM 898 N N . LYS A 1 107 ? 29.385 3.521 -33.370 1.00 77.81 107 LYS A N 1
ATOM 899 C CA . LYS A 1 107 ? 28.581 4.435 -34.199 1.00 77.81 107 LYS A CA 1
ATOM 900 C C . LYS A 1 107 ? 27.085 4.390 -33.884 1.00 77.81 107 LYS A C 1
ATOM 902 O O . LYS A 1 107 ? 26.347 5.254 -34.359 1.00 77.81 107 LYS A O 1
ATOM 907 N N . TYR A 1 108 ? 26.618 3.392 -33.134 1.00 82.56 108 TYR A N 1
ATOM 908 C CA . TYR A 1 108 ? 25.203 3.212 -32.828 1.00 82.56 108 TYR A CA 1
ATOM 909 C C . TYR A 1 108 ? 24.877 3.763 -31.439 1.00 82.56 108 TYR A C 1
ATOM 911 O O . TYR A 1 108 ? 25.514 3.427 -30.448 1.00 82.56 108 TYR A O 1
ATOM 919 N N . THR A 1 109 ? 23.855 4.616 -31.360 1.00 84.38 109 THR A N 1
ATOM 920 C CA . THR A 1 109 ? 23.380 5.185 -30.092 1.00 84.38 109 THR A CA 1
ATOM 921 C C . THR A 1 109 ? 22.117 4.442 -29.646 1.00 84.38 109 THR A C 1
ATOM 923 O O . THR A 1 109 ? 21.074 4.602 -30.287 1.00 84.38 109 THR A O 1
ATOM 926 N N . PRO A 1 110 ? 22.186 3.602 -28.592 1.00 89.00 110 PRO A N 1
ATOM 927 C CA . PRO A 1 110 ? 21.029 2.854 -28.106 1.00 89.00 110 PRO A CA 1
ATOM 928 C C . PRO A 1 110 ? 20.028 3.778 -27.407 1.00 89.00 110 PRO A C 1
ATOM 930 O O . PRO A 1 110 ? 20.361 4.898 -27.014 1.00 89.00 110 PRO A O 1
ATOM 933 N N . CYS A 1 111 ? 18.802 3.297 -27.209 1.00 89.19 111 CYS A N 1
ATOM 934 C CA . CYS A 1 111 ? 17.768 4.030 -26.481 1.00 89.19 111 CYS A CA 1
ATOM 935 C C . CYS A 1 111 ? 18.165 4.291 -25.022 1.00 89.19 111 CYS A C 1
ATOM 937 O O . CYS A 1 111 ? 18.019 5.401 -24.514 1.00 89.19 111 CYS A O 1
ATOM 939 N N . VAL A 1 112 ? 18.724 3.273 -24.367 1.00 90.69 112 VAL A N 1
ATOM 940 C CA . VAL A 1 112 ? 19.313 3.387 -23.032 1.00 90.69 112 VAL A CA 1
ATOM 941 C C . VAL A 1 112 ? 20.760 2.931 -23.109 1.00 90.69 112 VAL A C 1
ATOM 943 O O . VAL A 1 112 ? 21.048 1.800 -23.506 1.00 90.69 112 VAL A O 1
ATOM 946 N N . ALA A 1 113 ? 21.680 3.816 -22.737 1.00 89.12 113 ALA A N 1
ATOM 947 C CA . ALA A 1 113 ? 23.099 3.507 -22.724 1.00 89.12 113 ALA A CA 1
ATOM 948 C C . ALA A 1 113 ? 23.415 2.422 -21.683 1.00 89.12 113 ALA A C 1
ATOM 950 O O . ALA A 1 113 ? 22.877 2.422 -20.573 1.00 89.12 113 ALA A O 1
ATOM 951 N N . ASN A 1 114 ? 24.338 1.522 -22.029 1.00 88.12 114 ASN A N 1
ATOM 952 C CA . ASN A 1 114 ? 24.871 0.494 -21.131 1.00 88.12 114 ASN A CA 1
ATOM 953 C C . ASN A 1 114 ? 23.832 -0.525 -20.601 1.00 88.12 114 ASN A C 1
ATOM 955 O O . ASN A 1 114 ? 23.944 -1.018 -19.469 1.00 88.12 114 ASN A O 1
ATOM 959 N N . VAL A 1 115 ? 22.822 -0.855 -21.419 1.00 89.38 115 VAL A N 1
ATOM 960 C CA . VAL A 1 115 ? 21.854 -1.938 -21.171 1.00 89.38 115 VAL A CA 1
ATOM 961 C C . VAL A 1 115 ? 22.109 -3.087 -22.144 1.00 89.38 115 VAL A C 1
ATOM 963 O O . VAL A 1 115 ? 21.915 -2.948 -23.346 1.00 89.38 115 VAL A O 1
ATOM 966 N N . TYR A 1 116 ? 22.535 -4.232 -21.608 1.00 86.38 116 TYR A N 1
ATOM 967 C CA . TYR A 1 116 ? 23.010 -5.381 -22.394 1.00 86.38 116 TYR A CA 1
ATOM 968 C C . TYR A 1 116 ? 22.149 -6.633 -22.191 1.00 86.38 116 TYR A C 1
ATOM 970 O O . TYR A 1 116 ? 21.967 -7.432 -23.097 1.00 86.38 116 TYR A O 1
ATOM 978 N N . ASN A 1 117 ? 21.596 -6.797 -20.988 1.00 89.69 117 ASN A N 1
ATOM 979 C CA . ASN A 1 117 ? 20.803 -7.947 -20.557 1.00 89.69 117 ASN A CA 1
ATOM 980 C C . ASN A 1 117 ? 19.606 -7.498 -19.694 1.00 89.69 117 ASN A C 1
ATOM 982 O O . ASN A 1 117 ? 19.533 -6.348 -19.249 1.00 89.69 117 ASN A O 1
ATOM 986 N N . PHE A 1 118 ? 18.698 -8.424 -19.370 1.00 91.81 118 PHE A N 1
ATOM 987 C CA . PHE A 1 118 ? 17.573 -8.148 -18.465 1.00 91.81 118 PHE A CA 1
ATOM 988 C C . PHE A 1 118 ? 18.008 -7.567 -17.101 1.00 91.81 118 PHE A C 1
ATOM 990 O O . PHE A 1 118 ? 17.446 -6.549 -16.701 1.00 91.81 118 PHE A O 1
ATOM 997 N N . PRO A 1 119 ? 19.051 -8.083 -16.412 1.00 93.12 119 PRO A N 1
ATOM 998 C CA . PRO A 1 119 ? 19.503 -7.494 -15.149 1.00 93.12 119 PRO A CA 1
ATOM 999 C C . PRO A 1 119 ? 19.976 -6.040 -15.273 1.00 93.12 119 PRO A C 1
ATOM 1001 O O . PRO A 1 119 ? 19.725 -5.241 -14.378 1.00 93.12 119 PRO A O 1
ATOM 1004 N N . SER A 1 120 ? 20.619 -5.657 -16.383 1.00 91.88 120 SER A N 1
ATOM 1005 C CA . SER A 1 120 ? 21.006 -4.254 -16.602 1.00 91.88 120 SER A CA 1
ATOM 1006 C C . SER A 1 120 ? 19.807 -3.345 -16.881 1.00 91.88 120 SER A C 1
ATOM 1008 O O . SER A 1 120 ? 19.830 -2.193 -16.459 1.00 91.88 120 SER A O 1
ATOM 1010 N N . ALA A 1 121 ? 18.754 -3.858 -17.530 1.00 92.88 121 ALA A N 1
ATOM 1011 C CA . ALA A 1 121 ? 17.498 -3.128 -17.707 1.00 92.88 121 ALA A CA 1
ATOM 1012 C C . ALA A 1 121 ? 16.751 -2.971 -16.371 1.00 92.88 121 ALA A C 1
ATOM 1014 O O . ALA A 1 121 ? 16.236 -1.899 -16.073 1.00 92.88 121 ALA A O 1
ATOM 1015 N N . PHE A 1 122 ? 16.758 -4.009 -15.529 1.00 94.12 122 PHE A N 1
ATOM 1016 C CA . PHE A 1 122 ? 16.201 -3.959 -14.176 1.00 94.12 122 PHE A CA 1
ATOM 1017 C C . PHE A 1 122 ? 16.936 -2.953 -13.281 1.00 94.12 122 PHE A C 1
ATOM 1019 O O . PHE A 1 122 ? 16.295 -2.176 -12.577 1.00 94.12 122 PHE A O 1
ATOM 1026 N N . LEU A 1 123 ? 18.271 -2.915 -13.346 1.00 93.38 123 LEU A N 1
ATOM 1027 C CA . LEU A 1 123 ? 19.068 -1.908 -12.640 1.00 93.38 123 LEU A CA 1
ATOM 1028 C C . LEU A 1 123 ? 18.749 -0.493 -13.129 1.00 93.38 123 LEU A C 1
ATOM 1030 O O . LEU A 1 123 ? 18.504 0.373 -12.300 1.00 93.38 123 LEU A O 1
ATOM 1034 N N . PHE A 1 124 ? 18.670 -0.269 -14.445 1.00 93.75 124 PHE A N 1
ATOM 1035 C CA . PHE A 1 124 ? 18.259 1.027 -14.995 1.00 93.75 124 PHE A CA 1
ATOM 1036 C C . PHE A 1 124 ? 16.863 1.451 -14.516 1.00 93.75 124 PHE A C 1
ATOM 1038 O O . PHE A 1 124 ? 16.669 2.597 -14.109 1.00 93.75 124 PHE A O 1
ATOM 1045 N N . PHE A 1 125 ? 15.904 0.521 -14.521 1.00 94.50 125 PHE A N 1
ATOM 1046 C CA . PHE A 1 125 ? 14.558 0.764 -14.014 1.00 94.50 125 PHE A CA 1
ATOM 1047 C C . PHE A 1 125 ? 14.588 1.196 -12.539 1.00 94.50 125 PHE A C 1
ATOM 1049 O O . PHE A 1 125 ? 14.003 2.223 -12.214 1.00 94.50 125 PHE A O 1
ATOM 1056 N N . ILE A 1 126 ? 15.308 0.474 -11.668 1.00 93.50 126 ILE A N 1
ATOM 1057 C CA . ILE A 1 126 ? 15.439 0.830 -10.244 1.00 93.50 126 ILE A CA 1
ATOM 1058 C C . ILE A 1 126 ? 16.137 2.178 -10.067 1.00 93.50 126 ILE A C 1
ATOM 1060 O O . ILE A 1 126 ? 15.685 2.993 -9.269 1.00 93.50 126 ILE A O 1
ATOM 1064 N N . GLU A 1 127 ? 17.230 2.424 -10.790 1.00 93.56 127 GLU A N 1
ATOM 1065 C CA . GLU A 1 127 ? 17.972 3.688 -10.726 1.00 93.56 127 GLU A CA 1
ATOM 1066 C C . GLU A 1 127 ? 17.082 4.883 -11.079 1.00 93.56 127 GLU A C 1
ATOM 1068 O O . GLU A 1 127 ? 17.209 5.946 -10.469 1.00 93.56 127 GLU A O 1
ATOM 1073 N N . THR A 1 128 ? 16.177 4.682 -12.037 1.00 92.56 128 THR A N 1
ATOM 1074 C CA . THR A 1 128 ? 15.208 5.676 -12.495 1.00 92.56 128 THR A CA 1
ATOM 1075 C C . THR A 1 128 ? 14.057 5.852 -11.506 1.00 92.56 128 THR A C 1
ATOM 1077 O O . THR A 1 128 ? 13.749 6.976 -11.121 1.00 92.56 128 THR A O 1
ATOM 1080 N N . GLU A 1 129 ? 13.452 4.750 -11.063 1.00 92.44 129 GLU A N 1
ATOM 1081 C CA . GLU A 1 129 ? 12.287 4.746 -10.174 1.00 92.44 129 GLU A CA 1
ATOM 1082 C C . GLU A 1 129 ? 12.627 5.295 -8.789 1.00 92.44 129 GLU A C 1
ATOM 1084 O O . GLU A 1 129 ? 11.953 6.180 -8.275 1.00 92.44 129 GLU A O 1
ATOM 1089 N N . ALA A 1 130 ? 13.724 4.813 -8.203 1.00 91.00 130 ALA A N 1
ATOM 1090 C CA . ALA A 1 130 ? 14.209 5.288 -6.914 1.00 91.00 130 ALA A CA 1
ATOM 1091 C C . ALA A 1 130 ? 14.888 6.664 -7.020 1.00 91.00 130 ALA A C 1
ATOM 1093 O O . ALA A 1 130 ? 15.365 7.192 -6.015 1.00 91.00 130 ALA A O 1
ATOM 1094 N N . THR A 1 131 ? 14.959 7.248 -8.223 1.00 92.25 131 THR A N 1
ATOM 1095 C CA . THR A 1 131 ? 15.603 8.540 -8.509 1.00 92.25 131 THR A CA 1
ATOM 1096 C C . THR A 1 131 ? 17.066 8.612 -8.050 1.00 92.25 131 THR A C 1
ATOM 1098 O O . THR A 1 131 ? 17.578 9.679 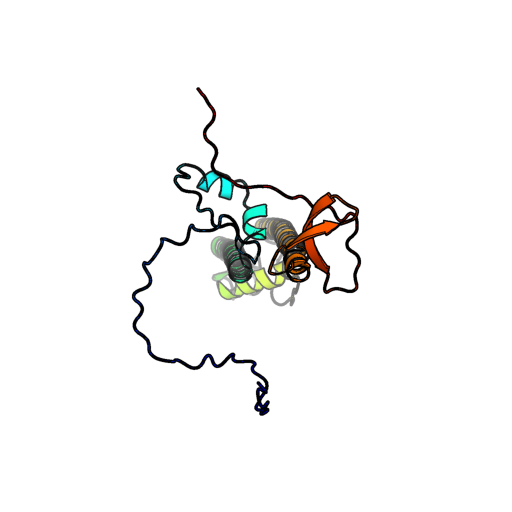-7.725 1.00 92.25 131 THR A O 1
ATOM 1101 N N . ILE A 1 132 ? 17.753 7.464 -8.018 1.00 94.69 132 ILE A N 1
ATOM 1102 C CA . ILE A 1 132 ? 19.168 7.375 -7.636 1.00 94.69 132 ILE A CA 1
ATOM 1103 C C . ILE A 1 132 ? 20.042 7.918 -8.767 1.00 94.69 132 ILE A C 1
ATOM 1105 O O . ILE A 1 132 ? 20.962 8.689 -8.513 1.00 94.69 132 ILE A O 1
ATOM 1109 N N . GLY A 1 133 ? 19.750 7.504 -10.007 1.00 89.62 133 GLY A N 1
ATOM 1110 C CA . GLY A 1 133 ? 20.371 8.039 -11.217 1.00 89.62 133 GLY A CA 1
ATOM 1111 C C . GLY A 1 133 ? 21.901 8.057 -11.195 1.00 89.62 133 GLY A C 1
ATOM 1112 O O . GLY A 1 133 ? 22.495 9.120 -11.352 1.00 89.62 133 GLY A O 1
ATOM 1113 N N . TYR A 1 134 ? 22.560 6.898 -11.055 1.00 90.56 134 TYR A N 1
ATOM 1114 C CA . TYR A 1 134 ? 24.033 6.824 -11.019 1.00 90.56 134 TYR A CA 1
ATOM 1115 C C . TYR A 1 134 ? 24.722 7.410 -12.266 1.00 90.56 134 TYR A C 1
ATOM 1117 O O . TYR A 1 134 ? 25.927 7.648 -12.246 1.00 90.56 134 TYR A O 1
ATOM 1125 N N . GLY A 1 135 ? 23.992 7.594 -13.371 1.00 87.94 135 GLY A N 1
ATOM 1126 C CA . GLY A 1 135 ? 24.488 8.219 -14.599 1.00 87.94 135 GLY A CA 1
ATOM 1127 C C . GLY A 1 135 ? 25.285 7.280 -15.506 1.00 87.94 135 GLY A C 1
ATOM 1128 O O . GLY A 1 135 ? 25.540 7.615 -16.657 1.00 87.94 135 GLY A O 1
ATOM 1129 N N . HIS A 1 136 ? 25.620 6.072 -15.042 1.00 89.19 136 HIS A N 1
ATOM 1130 C CA . HIS A 1 136 ? 26.196 5.031 -15.896 1.00 89.19 136 HIS A CA 1
ATOM 1131 C C . HIS A 1 136 ? 25.181 4.519 -16.930 1.00 89.19 136 HIS A C 1
ATOM 1133 O O . HIS A 1 136 ? 25.559 4.129 -18.030 1.00 89.19 136 HIS A O 1
ATOM 1139 N N . ARG A 1 137 ? 23.889 4.506 -16.594 1.00 91.00 137 ARG A N 1
ATOM 1140 C CA . ARG A 1 137 ? 22.794 4.159 -17.506 1.00 91.00 137 ARG A CA 1
ATOM 1141 C C . ARG A 1 137 ? 21.911 5.385 -17.651 1.00 91.00 137 ARG A C 1
ATOM 1143 O O . ARG A 1 137 ? 21.442 5.923 -16.653 1.00 91.00 137 ARG A O 1
ATOM 1150 N N . TYR A 1 138 ? 21.720 5.845 -18.878 1.00 90.56 138 TYR A N 1
ATOM 1151 C CA . TYR A 1 138 ? 20.937 7.040 -19.164 1.00 90.56 138 TYR A CA 1
ATOM 1152 C C . TYR A 1 138 ? 20.163 6.867 -20.465 1.00 90.56 138 TYR A C 1
ATOM 1154 O O . TYR A 1 138 ? 20.586 6.139 -21.367 1.00 90.56 138 TYR A O 1
ATOM 1162 N N . ILE A 1 139 ? 19.011 7.528 -20.537 1.00 91.44 139 ILE A N 1
ATOM 1163 C CA . ILE A 1 139 ? 18.168 7.549 -21.728 1.00 91.44 139 ILE A CA 1
ATOM 1164 C C . ILE A 1 139 ? 18.724 8.531 -22.761 1.00 91.44 139 ILE A C 1
ATOM 1166 O O . ILE A 1 139 ? 19.199 9.611 -22.409 1.00 91.44 139 ILE A O 1
ATOM 1170 N N . THR A 1 140 ? 18.665 8.159 -24.036 1.00 89.88 140 THR A N 1
ATOM 1171 C CA . THR A 1 140 ? 19.055 9.019 -25.154 1.00 89.88 140 THR A CA 1
ATOM 1172 C C . THR A 1 140 ? 17.827 9.582 -25.870 1.00 89.88 140 THR A C 1
ATOM 1174 O O . THR A 1 140 ? 16.728 9.034 -25.825 1.00 89.88 140 THR A O 1
ATOM 1177 N N . GLU A 1 141 ? 18.016 10.676 -26.601 1.00 88.50 141 GLU A N 1
ATOM 1178 C CA . GLU A 1 141 ? 16.976 11.340 -27.404 1.00 88.50 141 GLU A CA 1
ATOM 1179 C C . GLU A 1 141 ? 16.568 10.572 -28.679 1.00 88.50 141 GLU A C 1
ATOM 1181 O O . GLU A 1 141 ? 15.716 11.021 -29.444 1.00 88.50 141 GLU A O 1
ATOM 1186 N N . LYS A 1 142 ? 17.168 9.403 -28.940 1.00 85.38 142 LYS A N 1
ATOM 1187 C CA . LYS A 1 142 ? 16.978 8.631 -30.181 1.00 85.38 142 LYS A CA 1
ATOM 1188 C C . LYS A 1 142 ? 15.707 7.775 -30.197 1.00 85.38 142 LYS A C 1
ATOM 1190 O O . LYS A 1 142 ? 15.368 7.220 -31.248 1.00 85.38 142 LYS A O 1
ATOM 1195 N N . CYS A 1 143 ? 15.031 7.632 -29.056 1.00 88.12 143 CYS A N 1
ATOM 1196 C CA . CYS A 1 143 ? 13.846 6.792 -28.890 1.00 88.12 143 CYS A CA 1
ATOM 1197 C C . CYS A 1 143 ? 12.698 7.554 -28.194 1.00 88.12 143 CYS A C 1
ATOM 1199 O O . CYS A 1 143 ? 12.684 7.673 -26.965 1.00 88.12 143 CYS A O 1
ATOM 1201 N N . PRO A 1 144 ? 11.693 8.059 -28.935 1.00 91.19 144 PRO A N 1
ATOM 1202 C CA . PRO A 1 144 ? 10.522 8.680 -28.312 1.00 91.19 144 PRO A CA 1
ATOM 1203 C C . PRO A 1 144 ? 9.732 7.701 -27.427 1.00 91.19 144 PRO A C 1
ATOM 1205 O O . PRO A 1 144 ? 9.178 8.101 -26.407 1.00 91.19 144 PRO A O 1
ATOM 1208 N N . GLU A 1 145 ? 9.715 6.410 -27.760 1.00 91.44 145 GLU A N 1
ATOM 1209 C CA . GLU A 1 145 ? 9.055 5.364 -26.978 1.00 91.44 145 GLU A CA 1
ATOM 1210 C C . GLU A 1 145 ? 9.666 5.185 -25.581 1.00 91.44 145 GLU A C 1
ATOM 1212 O O . GLU A 1 145 ? 8.930 4.978 -24.618 1.00 91.44 145 GLU A O 1
ATOM 1217 N N . GLY A 1 146 ? 10.989 5.337 -25.448 1.00 91.62 146 GLY A N 1
ATOM 1218 C CA . GLY A 1 146 ? 11.668 5.291 -24.154 1.00 91.62 146 GLY A CA 1
ATOM 1219 C C . GLY A 1 146 ? 11.298 6.494 -23.291 1.00 91.62 146 GLY A C 1
ATOM 1220 O O . GLY A 1 146 ? 11.046 6.344 -22.100 1.00 91.62 146 GLY A O 1
ATOM 1221 N N . ILE A 1 147 ? 11.196 7.682 -23.893 1.00 93.25 147 ILE A N 1
ATOM 1222 C CA . ILE A 1 147 ? 10.810 8.914 -23.187 1.00 93.25 147 ILE A CA 1
ATOM 1223 C C . ILE A 1 147 ? 9.364 8.812 -22.684 1.00 93.25 147 ILE A C 1
ATOM 1225 O O . ILE A 1 147 ? 9.075 9.165 -21.542 1.00 93.25 147 ILE A O 1
ATOM 1229 N N . ILE A 1 148 ? 8.454 8.289 -23.511 1.00 93.75 148 ILE A N 1
ATOM 1230 C CA . ILE A 1 148 ? 7.056 8.064 -23.119 1.00 93.75 148 ILE A CA 1
ATOM 1231 C C . ILE A 1 148 ? 6.974 7.032 -21.988 1.00 93.75 148 ILE A C 1
ATOM 1233 O O . ILE A 1 148 ? 6.255 7.260 -21.014 1.00 93.75 148 ILE A O 1
ATOM 1237 N N . LEU A 1 149 ? 7.724 5.926 -22.084 1.00 93.31 149 LEU A N 1
ATOM 1238 C CA . LEU A 1 149 ? 7.767 4.917 -21.025 1.00 93.31 149 LEU A CA 1
ATOM 1239 C C . LEU A 1 149 ? 8.318 5.499 -19.719 1.00 93.31 149 LEU A C 1
ATOM 1241 O O . LEU A 1 149 ? 7.738 5.258 -18.666 1.00 93.31 149 LEU A O 1
ATOM 1245 N N . PHE A 1 150 ? 9.382 6.300 -19.790 1.00 93.62 150 PHE A N 1
ATOM 1246 C CA . PHE A 1 150 ? 9.964 6.998 -18.646 1.00 93.62 150 PHE A CA 1
ATOM 1247 C C . PHE A 1 150 ? 8.945 7.921 -17.965 1.00 93.62 150 PHE A C 1
ATOM 1249 O O . PHE A 1 150 ? 8.755 7.836 -16.756 1.00 93.62 150 PHE A O 1
ATOM 1256 N N . LEU A 1 151 ? 8.229 8.749 -18.733 1.00 94.00 151 LEU A N 1
ATOM 1257 C CA . LEU A 1 151 ? 7.192 9.639 -18.196 1.00 94.00 151 LEU A CA 1
ATOM 1258 C C . LEU A 1 151 ? 6.062 8.859 -17.517 1.00 94.00 151 LEU A C 1
ATOM 1260 O O . LEU A 1 151 ? 5.637 9.200 -16.412 1.00 94.00 151 LEU A O 1
ATOM 1264 N N . PHE A 1 152 ? 5.582 7.802 -18.173 1.00 93.62 152 PHE A N 1
ATOM 1265 C CA . PHE A 1 152 ? 4.537 6.943 -17.628 1.00 93.62 152 PHE A CA 1
ATOM 1266 C C . PHE A 1 152 ? 4.989 6.242 -16.344 1.00 93.62 152 PHE A C 1
ATOM 1268 O O . PHE A 1 152 ? 4.246 6.218 -15.362 1.00 93.62 152 PHE A O 1
ATOM 1275 N N . GLN A 1 153 ? 6.222 5.733 -16.336 1.00 93.88 153 GLN A N 1
ATOM 1276 C CA . GLN A 1 153 ? 6.855 5.141 -15.168 1.00 93.88 153 GLN A CA 1
ATOM 1277 C C . GLN A 1 153 ? 6.908 6.143 -14.010 1.00 93.88 153 GLN A C 1
ATOM 1279 O O . GLN A 1 153 ? 6.406 5.826 -12.939 1.00 93.88 153 GLN A O 1
ATOM 1284 N N . SER A 1 154 ? 7.436 7.356 -14.211 1.00 93.38 154 SER A N 1
ATOM 1285 C CA . SER A 1 154 ? 7.557 8.348 -13.132 1.00 93.38 154 SER A CA 1
ATOM 1286 C C . SER A 1 154 ? 6.205 8.714 -12.511 1.00 93.38 154 SER A C 1
ATOM 1288 O O . SER A 1 154 ? 6.091 8.844 -11.290 1.00 93.38 154 SER A O 1
ATOM 1290 N N . ILE A 1 155 ? 5.159 8.851 -13.333 1.00 94.06 155 ILE A N 1
ATOM 1291 C CA . ILE A 1 155 ? 3.804 9.140 -12.846 1.00 94.06 155 ILE A CA 1
ATOM 1292 C C . ILE A 1 155 ? 3.266 7.956 -12.038 1.00 94.06 155 ILE A C 1
ATOM 1294 O O . ILE A 1 155 ? 2.835 8.142 -10.900 1.00 94.06 155 ILE A O 1
ATOM 1298 N N . LEU A 1 156 ? 3.302 6.740 -12.589 1.00 91.56 156 LEU A N 1
ATOM 1299 C CA . LEU A 1 156 ? 2.789 5.560 -11.891 1.00 91.56 156 LEU A CA 1
ATOM 1300 C C . LEU A 1 156 ? 3.563 5.250 -10.609 1.00 91.56 156 LEU A C 1
ATOM 1302 O O . LEU A 1 156 ? 2.935 4.945 -9.595 1.00 91.56 156 LEU A O 1
ATOM 1306 N N . GLY A 1 157 ? 4.888 5.374 -10.639 1.00 91.62 157 GLY A N 1
ATOM 1307 C CA . GLY A 1 157 ? 5.760 5.186 -9.486 1.00 91.62 157 GLY A CA 1
ATOM 1308 C C . GLY A 1 157 ? 5.369 6.088 -8.328 1.00 91.62 157 GLY A C 1
ATOM 1309 O O . GLY A 1 157 ? 5.075 5.615 -7.230 1.00 91.62 157 GLY A O 1
ATOM 1310 N N . SER A 1 158 ? 5.205 7.385 -8.609 1.00 92.50 158 SER A N 1
ATOM 1311 C CA . SER A 1 158 ? 4.781 8.361 -7.599 1.00 92.50 158 SER A CA 1
ATOM 1312 C C . SER A 1 158 ? 3.408 8.045 -6.981 1.00 92.50 158 SER A C 1
ATOM 1314 O O . SER A 1 158 ? 3.213 8.226 -5.777 1.00 92.50 158 SER A O 1
ATOM 1316 N N . ILE A 1 159 ? 2.458 7.528 -7.772 1.00 91.50 159 ILE A N 1
ATOM 1317 C CA . ILE A 1 159 ? 1.120 7.145 -7.294 1.00 91.50 159 ILE A CA 1
ATOM 1318 C C . ILE A 1 159 ? 1.203 5.921 -6.374 1.00 91.50 159 ILE A C 1
ATOM 1320 O O . ILE A 1 159 ? 0.566 5.897 -5.316 1.00 91.50 159 ILE A O 1
ATOM 1324 N N . VAL A 1 160 ? 1.983 4.909 -6.762 1.00 89.25 160 VAL A N 1
ATOM 1325 C CA . VAL A 1 160 ? 2.160 3.677 -5.979 1.00 89.25 160 VAL A CA 1
ATOM 1326 C C . VAL A 1 160 ? 2.877 3.972 -4.659 1.00 89.25 160 VAL A C 1
ATOM 1328 O O . VAL A 1 160 ? 2.405 3.533 -3.605 1.00 89.25 160 VAL A O 1
ATOM 1331 N N . ASP A 1 161 ? 3.937 4.783 -4.690 1.00 89.62 161 ASP A N 1
ATOM 1332 C CA . ASP A 1 161 ? 4.670 5.223 -3.499 1.00 89.62 161 ASP A CA 1
ATOM 1333 C C . ASP A 1 161 ? 3.769 6.003 -2.534 1.00 89.62 161 ASP A C 1
ATOM 1335 O O . ASP A 1 161 ? 3.714 5.699 -1.335 1.00 89.62 161 ASP A O 1
ATOM 1339 N N . ALA A 1 162 ? 2.990 6.962 -3.048 1.00 91.31 162 ALA A N 1
ATOM 1340 C CA . ALA A 1 162 ? 2.042 7.726 -2.243 1.00 91.31 162 ALA A CA 1
ATOM 1341 C C . ALA A 1 162 ? 0.990 6.819 -1.583 1.00 91.31 162 ALA A C 1
ATOM 1343 O O . ALA A 1 162 ? 0.680 6.976 -0.396 1.00 91.31 162 ALA A O 1
ATOM 1344 N N . PHE A 1 163 ? 0.464 5.836 -2.320 1.00 87.19 163 PHE A N 1
ATOM 1345 C CA . PHE A 1 163 ? -0.503 4.879 -1.790 1.00 87.19 163 PHE A CA 1
ATOM 1346 C C . PHE A 1 163 ? 0.096 3.999 -0.686 1.00 87.19 163 PHE A C 1
ATOM 1348 O O . PHE A 1 163 ? -0.547 3.793 0.349 1.00 87.19 163 PHE A O 1
ATOM 1355 N N . LEU A 1 164 ? 1.327 3.505 -0.861 1.00 85.62 164 LEU A N 1
ATOM 1356 C CA . LEU A 1 164 ? 2.000 2.672 0.136 1.00 85.62 164 LEU A CA 1
ATOM 1357 C C . LEU A 1 164 ? 2.255 3.451 1.425 1.00 85.62 164 LEU A C 1
ATOM 1359 O O . LEU A 1 164 ? 1.886 2.984 2.509 1.00 85.62 164 LEU A O 1
ATOM 1363 N N . ILE A 1 165 ? 2.845 4.644 1.314 1.00 90.25 165 ILE A N 1
ATOM 1364 C CA . ILE A 1 165 ? 3.131 5.495 2.473 1.00 90.25 165 ILE A CA 1
ATOM 1365 C C . ILE A 1 165 ? 1.821 5.859 3.179 1.00 90.25 165 ILE A C 1
ATOM 1367 O O . ILE A 1 165 ? 1.731 5.737 4.404 1.00 90.25 165 ILE A O 1
ATOM 1371 N N . GLY A 1 166 ? 0.774 6.206 2.424 1.00 90.81 166 GLY A N 1
ATOM 1372 C CA . GLY A 1 166 ? -0.558 6.488 2.958 1.00 90.81 166 GLY A CA 1
ATOM 1373 C C . GLY A 1 166 ? -1.156 5.305 3.725 1.00 90.81 166 GLY A C 1
ATOM 1374 O O . GLY A 1 166 ? -1.592 5.457 4.870 1.00 90.81 166 GLY A O 1
ATOM 1375 N N . CYS A 1 167 ? -1.116 4.100 3.152 1.00 86.44 167 CYS A N 1
ATOM 1376 C CA . CYS A 1 167 ? -1.616 2.890 3.806 1.00 86.44 167 CYS A CA 1
ATOM 1377 C C . CYS A 1 167 ? -0.824 2.544 5.076 1.00 86.44 167 CYS A C 1
ATOM 1379 O O . CYS A 1 167 ? -1.417 2.194 6.102 1.00 86.44 167 CYS A O 1
ATOM 1381 N N . MET A 1 168 ? 0.509 2.650 5.037 1.00 87.06 168 MET A N 1
ATOM 1382 C CA . MET A 1 168 ? 1.362 2.420 6.208 1.00 87.06 168 MET A CA 1
ATOM 1383 C C . MET A 1 168 ? 1.086 3.438 7.314 1.00 87.06 168 MET A C 1
ATOM 1385 O O . MET A 1 168 ? 0.931 3.050 8.476 1.00 87.06 168 MET A O 1
ATOM 1389 N N . PHE A 1 169 ? 0.958 4.717 6.961 1.00 89.75 169 PHE A N 1
ATOM 1390 C CA . PHE A 1 169 ? 0.646 5.785 7.902 1.00 89.75 169 PHE A CA 1
ATOM 1391 C C . PHE A 1 169 ? -0.712 5.566 8.572 1.00 89.75 169 PHE A C 1
ATOM 1393 O O . PHE A 1 169 ? -0.812 5.616 9.799 1.00 89.75 169 PHE A O 1
ATOM 1400 N N . ILE A 1 170 ? -1.751 5.244 7.797 1.00 87.94 170 ILE A N 1
ATOM 1401 C CA . ILE A 1 170 ? -3.093 4.972 8.329 1.00 87.94 170 ILE A CA 1
ATOM 1402 C C . ILE A 1 170 ? -3.062 3.775 9.276 1.00 87.94 170 ILE A C 1
ATOM 1404 O O . ILE A 1 170 ? -3.593 3.853 10.385 1.00 87.94 170 ILE A O 1
ATOM 1408 N N . LYS A 1 171 ? -2.394 2.684 8.883 1.00 85.62 171 LYS A N 1
ATOM 1409 C CA . LYS A 1 171 ? -2.265 1.483 9.714 1.00 85.62 171 LYS A CA 1
ATOM 1410 C C . LYS A 1 171 ? -1.503 1.750 11.015 1.00 85.62 171 LYS A C 1
ATOM 1412 O O . LYS A 1 171 ? -1.889 1.224 12.059 1.00 85.62 171 LYS A O 1
ATOM 1417 N N . MET A 1 172 ? -0.447 2.563 10.972 1.00 85.38 172 MET A N 1
ATOM 1418 C CA . MET A 1 172 ? 0.339 2.945 12.150 1.00 85.38 172 MET A CA 1
ATOM 1419 C C . MET A 1 172 ? -0.446 3.871 13.089 1.00 85.38 172 MET A C 1
ATOM 1421 O O . MET A 1 172 ? -0.348 3.740 14.309 1.00 85.38 172 MET A O 1
ATOM 1425 N N . SER A 1 173 ? -1.268 4.750 12.520 1.00 84.62 173 SER A N 1
ATOM 1426 C CA . SER A 1 173 ? -2.131 5.684 13.245 1.00 84.62 173 SER A CA 1
ATOM 1427 C C . SER A 1 173 ? -3.362 5.020 13.875 1.00 84.62 173 SER A C 1
ATOM 1429 O O . SER A 1 173 ? -4.041 5.645 14.695 1.00 84.62 173 SER A O 1
ATOM 1431 N N . GLN A 1 174 ? -3.661 3.751 13.560 1.00 80.19 174 GLN A N 1
ATOM 1432 C CA . GLN A 1 174 ? -4.811 3.064 14.143 1.00 80.19 174 GLN A CA 1
ATOM 1433 C C . GLN A 1 174 ? -4.685 2.938 15.669 1.00 80.19 174 GLN A C 1
ATOM 1435 O O . GLN A 1 174 ? -3.732 2.343 16.183 1.00 80.19 174 GLN A O 1
ATOM 1440 N N . PRO A 1 175 ? -5.705 3.365 16.434 1.00 69.31 175 PRO A N 1
ATOM 1441 C CA . PRO A 1 175 ? -5.682 3.318 17.890 1.00 69.31 175 PRO A CA 1
ATOM 1442 C C . PRO A 1 175 ? -5.928 1.907 18.454 1.00 69.31 175 PRO A C 1
ATOM 1444 O O . PRO A 1 175 ? -6.322 1.785 19.611 1.00 69.31 175 PRO A O 1
ATOM 1447 N N . LYS A 1 176 ? -5.679 0.824 17.696 1.00 65.88 176 LYS A N 1
ATOM 1448 C CA . LYS A 1 176 ? -5.909 -0.566 18.145 1.00 65.88 176 LYS A CA 1
ATOM 1449 C C . LYS A 1 176 ? -5.163 -0.880 19.455 1.00 65.88 176 LYS A C 1
ATOM 1451 O O . LYS A 1 176 ? -5.718 -1.544 20.322 1.00 65.88 176 LYS A O 1
ATOM 1456 N N . LYS A 1 177 ? -3.976 -0.294 19.663 1.00 62.44 177 LYS A N 1
ATOM 1457 C CA . LYS A 1 177 ? -3.209 -0.409 20.922 1.00 62.44 177 LYS A CA 1
ATOM 1458 C C . LYS A 1 177 ? -3.811 0.360 22.110 1.00 62.44 177 LYS A C 1
ATOM 1460 O O . LYS A 1 177 ? -3.468 0.079 23.249 1.00 62.44 177 LYS A O 1
ATOM 1465 N N . ARG A 1 178 ? -4.703 1.338 21.888 1.00 62.03 178 ARG A N 1
ATOM 1466 C CA . ARG A 1 178 ? -5.342 2.095 22.985 1.00 62.03 178 ARG A CA 1
ATOM 1467 C C . ARG A 1 178 ? -6.418 1.284 23.706 1.00 62.03 178 ARG A C 1
ATOM 1469 O O . ARG A 1 178 ? -6.637 1.504 24.892 1.00 62.03 178 ARG A O 1
ATOM 1476 N N . ALA A 1 179 ? -7.068 0.343 23.020 1.00 65.12 179 ALA A N 1
ATOM 1477 C CA . ALA A 1 179 ? -8.025 -0.557 23.662 1.00 65.12 179 ALA A CA 1
ATOM 1478 C C . ALA A 1 179 ? -7.339 -1.491 24.676 1.00 65.12 179 ALA A C 1
ATOM 1480 O O . ALA A 1 179 ? -7.943 -1.835 25.684 1.00 65.12 179 ALA A O 1
ATOM 1481 N N . GLU A 1 180 ? -6.066 -1.840 24.459 1.00 68.12 180 GLU A N 1
ATOM 1482 C CA . GLU A 1 180 ? -5.285 -2.676 25.385 1.00 68.12 180 GLU A CA 1
ATOM 1483 C C . GLU A 1 180 ? -4.952 -1.953 26.701 1.00 68.12 180 GLU A C 1
ATOM 1485 O O . GLU A 1 180 ? -4.780 -2.598 27.731 1.00 68.12 180 GLU A O 1
ATOM 1490 N N . THR A 1 181 ? -4.902 -0.615 26.698 1.00 78.31 181 THR A N 1
ATOM 1491 C CA . THR A 1 181 ? -4.632 0.189 27.904 1.00 78.31 181 THR A CA 1
ATOM 1492 C C . THR A 1 181 ? -5.889 0.527 28.709 1.00 78.31 181 THR A C 1
ATOM 1494 O O . THR A 1 181 ? -5.787 1.181 29.748 1.00 78.31 181 THR A O 1
ATOM 1497 N N . LEU A 1 182 ? -7.072 0.120 28.238 1.00 83.94 182 LEU A N 1
ATOM 1498 C CA . LEU A 1 182 ? -8.334 0.255 28.960 1.00 83.94 182 LEU A CA 1
ATOM 1499 C C . LEU A 1 182 ? -8.665 -1.070 29.643 1.00 83.94 182 LEU A C 1
ATOM 1501 O O . LEU A 1 182 ? -8.920 -2.078 28.989 1.00 83.94 182 LEU A O 1
ATOM 1505 N N . MET A 1 183 ? -8.686 -1.063 30.972 1.00 86.44 183 MET A N 1
ATOM 1506 C CA . MET A 1 183 ? -8.991 -2.247 31.768 1.00 86.44 183 MET A CA 1
ATOM 1507 C C . MET A 1 183 ? -10.370 -2.153 32.407 1.00 86.44 183 MET A C 1
ATOM 1509 O O . MET A 1 183 ? -10.784 -1.102 32.895 1.00 86.44 183 MET A O 1
ATOM 1513 N N . PHE A 1 184 ? -11.051 -3.293 32.455 1.00 91.94 184 PHE A N 1
ATOM 1514 C CA . PHE A 1 184 ? -12.298 -3.485 33.186 1.00 91.94 184 PHE A CA 1
ATOM 1515 C C . PHE A 1 184 ? -12.036 -4.324 34.439 1.00 91.94 184 PHE A C 1
ATOM 1517 O O . PHE A 1 184 ? -11.138 -5.168 34.450 1.00 91.94 184 PHE A O 1
ATOM 1524 N N . SER A 1 185 ? -12.820 -4.116 35.499 1.00 93.12 185 SER A N 1
ATOM 1525 C CA . SER A 1 185 ? -12.798 -5.009 36.659 1.00 93.12 185 SER A CA 1
ATOM 1526 C C . SER A 1 185 ? -13.174 -6.426 36.247 1.00 93.12 185 SER A C 1
ATOM 1528 O O . SER A 1 185 ? -14.089 -6.634 35.452 1.00 93.12 185 SER A O 1
ATOM 1530 N N . GLU A 1 186 ? -12.500 -7.416 36.832 1.00 91.25 186 GLU A N 1
ATOM 1531 C CA . GLU A 1 186 ? -12.738 -8.816 36.482 1.00 91.25 186 GLU A CA 1
ATOM 1532 C C . GLU A 1 186 ? -14.176 -9.269 36.790 1.00 91.25 186 GLU A C 1
ATOM 1534 O O . GLU A 1 186 ? -14.751 -10.085 36.057 1.00 91.25 186 GLU A O 1
ATOM 1539 N N . ASN A 1 187 ? -14.741 -8.712 37.863 1.00 93.44 187 ASN A N 1
ATOM 1540 C CA . ASN A 1 187 ? -16.077 -8.999 38.358 1.00 93.44 187 ASN A CA 1
ATOM 1541 C C . ASN A 1 187 ? -16.900 -7.705 38.419 1.00 93.44 187 ASN A C 1
ATOM 1543 O O . ASN A 1 187 ? -16.358 -6.612 38.607 1.00 93.44 187 ASN A O 1
ATOM 1547 N N . ALA A 1 188 ? -18.217 -7.851 38.286 1.00 95.50 188 ALA A N 1
ATOM 1548 C CA . ALA A 1 188 ? -19.186 -6.816 38.623 1.00 95.50 188 ALA A CA 1
ATOM 1549 C C . ALA A 1 188 ? -19.773 -7.110 40.010 1.00 95.50 188 ALA A C 1
ATOM 1551 O O . ALA A 1 188 ? -19.883 -8.274 40.402 1.00 95.50 188 ALA A O 1
ATOM 1552 N N . ALA A 1 189 ? -20.152 -6.066 40.738 1.00 96.00 189 ALA A N 1
ATOM 1553 C CA . ALA A 1 189 ? -20.762 -6.167 42.058 1.00 96.00 189 ALA A CA 1
ATOM 1554 C C . ALA A 1 189 ? -22.163 -5.552 42.043 1.00 96.00 189 ALA A C 1
ATOM 1556 O O . ALA A 1 189 ? -22.410 -4.575 41.337 1.00 96.00 189 ALA A O 1
ATOM 1557 N N . ILE A 1 190 ? -23.071 -6.119 42.834 1.00 97.19 190 ILE A N 1
ATOM 1558 C CA . ILE A 1 190 ? -24.391 -5.547 43.096 1.00 97.19 190 ILE A CA 1
ATOM 1559 C C . ILE A 1 190 ? -24.437 -5.223 44.581 1.00 97.19 190 ILE A C 1
ATOM 1561 O O . ILE A 1 190 ? -24.233 -6.109 45.409 1.00 97.19 190 ILE A O 1
ATOM 1565 N N . SER A 1 191 ? -24.683 -3.963 44.919 1.00 96.06 191 SER A N 1
ATOM 1566 C CA . SER A 1 191 ? -24.843 -3.548 46.310 1.00 96.06 191 SER A CA 1
ATOM 1567 C C . SER A 1 191 ? -25.804 -2.373 46.426 1.00 96.06 191 SER A C 1
ATOM 1569 O O . SER A 1 191 ? -26.138 -1.713 45.439 1.00 96.06 191 SER A O 1
ATOM 1571 N N . MET A 1 192 ? -26.247 -2.115 47.653 1.00 96.19 192 MET A N 1
ATOM 1572 C CA . MET A 1 192 ? -26.999 -0.910 47.978 1.00 96.19 192 MET A CA 1
ATOM 1573 C C . MET A 1 192 ? -26.056 0.295 47.981 1.00 96.19 192 MET A C 1
ATOM 1575 O O . MET A 1 192 ? -24.984 0.241 48.585 1.00 96.19 192 MET A O 1
ATOM 1579 N N . ARG A 1 193 ? -26.454 1.370 47.302 1.00 94.44 193 ARG A N 1
ATOM 1580 C CA . ARG A 1 193 ? -25.790 2.676 47.332 1.00 94.44 193 ARG A CA 1
ATOM 1581 C C . ARG A 1 193 ? -26.868 3.750 47.346 1.00 94.44 193 ARG A C 1
ATOM 1583 O O . ARG A 1 193 ? -27.762 3.714 46.505 1.00 94.44 193 ARG A O 1
ATOM 1590 N N . ASP A 1 194 ? -26.828 4.627 48.344 1.00 95.44 194 ASP A N 1
ATOM 1591 C CA . ASP A 1 194 ? -27.820 5.695 48.537 1.00 95.44 194 ASP A CA 1
ATOM 1592 C C . ASP A 1 194 ? -29.274 5.173 48.497 1.00 95.44 194 ASP A C 1
ATOM 1594 O O . ASP A 1 194 ? -30.151 5.723 47.833 1.00 95.44 194 ASP A O 1
ATOM 1598 N N . GLY A 1 195 ? -29.515 4.030 49.156 1.00 95.44 195 GLY A N 1
ATOM 1599 C CA . GLY A 1 195 ? -30.833 3.388 49.234 1.00 95.44 195 GLY A CA 1
ATOM 1600 C C . GLY A 1 195 ? -31.297 2.663 47.963 1.00 95.44 195 GLY A C 1
ATOM 1601 O O . GLY A 1 195 ? -32.404 2.132 47.947 1.00 95.44 195 GLY A O 1
ATOM 1602 N N . LYS A 1 196 ? -30.476 2.589 46.906 1.00 96.38 196 LYS A N 1
ATOM 1603 C CA . LYS A 1 196 ? -30.825 1.933 45.635 1.00 96.38 196 LYS A CA 1
ATOM 1604 C C . LYS A 1 196 ? -29.921 0.737 45.347 1.00 96.38 196 LYS A C 1
ATOM 1606 O O . LYS A 1 196 ? -28.698 0.805 45.502 1.00 96.38 196 LYS A O 1
ATOM 1611 N N . LEU A 1 197 ? -30.518 -0.362 44.885 1.00 96.62 197 LEU A N 1
ATOM 1612 C CA . LEU A 1 197 ? -29.774 -1.537 44.436 1.00 96.62 197 LEU A CA 1
ATOM 1613 C C . LEU A 1 197 ? -29.100 -1.225 43.095 1.00 96.62 197 LEU A C 1
ATOM 1615 O O . LEU A 1 197 ? -29.779 -0.972 42.101 1.00 96.62 197 LEU A O 1
ATOM 1619 N N . THR A 1 198 ? -27.767 -1.238 43.067 1.00 95.88 198 THR A N 1
ATOM 1620 C CA . THR A 1 198 ? -26.987 -0.738 41.927 1.00 95.88 198 THR A CA 1
ATOM 1621 C C . THR A 1 198 ? -25.992 -1.788 41.436 1.00 95.88 198 THR A C 1
ATOM 1623 O O . THR A 1 198 ? -25.257 -2.369 42.233 1.00 95.88 198 THR A O 1
ATOM 1626 N N . LEU A 1 199 ? -25.939 -2.017 40.118 1.00 96.38 199 LEU A N 1
ATOM 1627 C CA . LEU A 1 199 ? -24.905 -2.834 39.470 1.00 96.38 199 LEU A CA 1
ATOM 1628 C C . LEU A 1 199 ? -23.691 -1.958 39.146 1.00 96.38 199 LEU A C 1
ATOM 1630 O O . LEU A 1 199 ? -23.816 -0.951 38.452 1.00 96.38 199 LEU A O 1
ATOM 1634 N N . MET A 1 200 ? -22.513 -2.365 39.608 1.00 95.62 200 MET A N 1
ATOM 1635 C CA . MET A 1 200 ? -21.275 -1.604 39.472 1.00 95.62 200 MET A CA 1
ATOM 1636 C C . MET A 1 200 ? -20.152 -2.459 38.885 1.00 95.62 200 MET A C 1
ATOM 1638 O O . MET A 1 200 ? -19.995 -3.636 39.208 1.00 95.62 200 MET A O 1
ATOM 1642 N N . PHE A 1 201 ? -19.331 -1.833 38.051 1.00 96.00 201 PHE A N 1
ATOM 1643 C CA . PHE A 1 201 ? -18.061 -2.359 37.558 1.00 96.00 201 PHE A CA 1
ATOM 1644 C C . PHE A 1 201 ? -17.074 -1.196 37.438 1.00 96.00 201 PHE A C 1
ATOM 1646 O O . PHE A 1 201 ? -17.480 -0.039 37.321 1.00 96.00 201 PHE A O 1
ATOM 1653 N N . ARG A 1 202 ? -15.773 -1.485 37.506 1.00 94.12 202 ARG A N 1
ATOM 1654 C CA . ARG A 1 202 ? -14.725 -0.463 37.408 1.00 94.12 202 ARG A CA 1
ATOM 1655 C C . ARG A 1 202 ? -14.132 -0.466 36.007 1.00 94.12 202 ARG A C 1
ATOM 1657 O O . ARG A 1 202 ? -13.917 -1.529 35.432 1.00 94.12 202 ARG A O 1
ATOM 1664 N N . VAL A 1 203 ? -13.830 0.723 35.501 1.00 92.31 203 VAL A N 1
ATOM 1665 C CA . VAL A 1 203 ? -13.041 0.927 34.285 1.00 92.31 203 VAL A CA 1
ATOM 1666 C C . VAL A 1 203 ? -11.836 1.782 34.657 1.00 92.31 203 VAL A C 1
ATOM 1668 O O . VAL A 1 203 ? -11.971 2.719 35.442 1.00 92.31 203 VAL A O 1
ATOM 1671 N N . GLY A 1 204 ? -10.662 1.440 34.141 1.00 89.00 204 GLY A N 1
ATOM 1672 C CA . GLY A 1 204 ? -9.421 2.172 34.366 1.00 89.00 204 GLY A CA 1
ATOM 1673 C C . GLY A 1 204 ? -8.678 2.414 33.059 1.00 89.00 204 GLY A C 1
ATOM 1674 O O . GLY A 1 204 ? -8.672 1.560 32.174 1.00 89.00 204 GLY A O 1
ATOM 1675 N N . ASN A 1 205 ? -8.041 3.577 32.952 1.00 89.00 205 ASN A N 1
ATOM 1676 C CA . ASN A 1 205 ? -7.095 3.898 31.889 1.00 89.00 205 ASN A CA 1
ATOM 1677 C C . ASN A 1 205 ? -5.681 3.820 32.469 1.00 89.00 205 ASN A C 1
ATOM 1679 O O . ASN A 1 205 ? -5.367 4.559 33.398 1.00 89.00 205 ASN A O 1
ATOM 1683 N N . LEU A 1 206 ? -4.842 2.930 31.939 1.00 84.00 206 LEU A N 1
ATOM 1684 C CA . LEU A 1 206 ? -3.464 2.764 32.411 1.00 84.00 206 LEU A CA 1
ATOM 1685 C C . LEU A 1 206 ? -2.513 3.845 31.880 1.00 84.00 206 LEU A C 1
ATOM 1687 O O . LEU A 1 206 ? -1.355 3.892 32.283 1.00 84.00 206 LEU A O 1
ATOM 1691 N N . ARG A 1 207 ? -2.971 4.706 30.964 1.00 82.88 207 ARG A N 1
ATOM 1692 C CA . ARG A 1 207 ? -2.158 5.766 30.367 1.00 82.88 207 ARG A CA 1
ATOM 1693 C C . ARG A 1 207 ? -2.472 7.123 30.999 1.00 82.88 207 ARG A C 1
ATOM 1695 O O . ARG A 1 207 ? -3.635 7.472 31.166 1.00 82.88 207 ARG A O 1
ATOM 1702 N N . ASN A 1 208 ? -1.437 7.939 31.219 1.00 76.62 208 ASN A N 1
ATOM 1703 C CA . ASN A 1 208 ? -1.572 9.317 31.723 1.00 76.62 208 ASN A CA 1
ATOM 1704 C C . ASN A 1 208 ? -2.314 10.260 30.756 1.00 76.62 208 ASN A C 1
ATOM 1706 O O . ASN A 1 208 ? -2.751 11.334 31.148 1.00 76.62 208 ASN A O 1
ATOM 1710 N N . SER A 1 209 ? -2.459 9.885 29.481 1.00 84.88 209 SER A N 1
ATOM 1711 C CA . SER A 1 209 ? -3.239 10.663 28.517 1.00 84.88 209 SER A CA 1
ATOM 1712 C C . SER A 1 209 ? -4.735 10.513 28.786 1.00 84.88 209 SER A C 1
ATOM 1714 O O . SER A 1 209 ? -5.249 9.389 28.778 1.00 84.88 209 SER A O 1
ATOM 1716 N N . HIS A 1 210 ? -5.442 11.631 28.929 1.00 81.31 210 HIS A N 1
ATOM 1717 C CA . HIS A 1 210 ? -6.894 11.639 29.079 1.00 81.31 210 HIS A CA 1
ATOM 1718 C C . HIS A 1 210 ? -7.610 11.167 27.803 1.00 81.31 210 HIS A C 1
ATOM 1720 O O . HIS A 1 210 ? -7.181 11.446 26.680 1.00 81.31 210 HIS A O 1
ATOM 1726 N N . MET A 1 211 ? -8.721 10.447 27.979 1.00 81.81 211 MET A N 1
ATOM 1727 C CA . MET A 1 211 ? -9.607 10.053 26.884 1.00 81.81 211 MET A CA 1
ATOM 1728 C C . MET A 1 211 ? -10.686 11.124 26.709 1.00 81.81 211 MET A C 1
ATOM 1730 O O . MET A 1 211 ? -11.586 11.243 27.537 1.00 81.81 211 MET A O 1
ATOM 1734 N N . VAL A 1 212 ? -10.573 11.919 25.646 1.00 82.81 212 VAL A N 1
ATOM 1735 C CA . VAL A 1 212 ? -11.556 12.957 25.304 1.00 82.81 212 VAL A CA 1
ATOM 1736 C C . VAL A 1 212 ? -12.867 12.289 24.868 1.00 82.81 212 VAL A C 1
ATOM 1738 O O . VAL A 1 212 ? -12.839 11.331 24.100 1.00 82.81 212 VAL A O 1
ATOM 1741 N N . SER A 1 213 ? -14.009 12.791 25.351 1.00 80.12 213 SER A N 1
ATOM 1742 C CA . SER A 1 213 ? -15.357 12.291 25.015 1.00 80.12 213 SER A CA 1
ATOM 1743 C C . SER A 1 213 ? -15.597 10.808 25.357 1.00 80.12 213 SER A C 1
ATOM 1745 O O . SER A 1 213 ? -16.139 10.028 24.572 1.00 80.12 213 SER A O 1
ATOM 1747 N N . ALA A 1 214 ? -15.181 10.388 26.555 1.00 84.62 214 ALA A N 1
ATOM 1748 C CA . ALA A 1 214 ? -15.429 9.034 27.038 1.00 84.62 214 ALA A CA 1
ATOM 1749 C C . ALA A 1 214 ? -16.935 8.775 27.245 1.00 84.62 214 ALA A C 1
ATOM 1751 O O . ALA A 1 214 ? -17.568 9.390 28.101 1.00 84.62 214 ALA A O 1
ATOM 1752 N N . GLN A 1 215 ? -17.497 7.820 26.501 1.00 88.31 215 GLN A N 1
ATOM 1753 C CA . GLN A 1 215 ? -18.871 7.342 26.677 1.00 88.31 215 GLN A CA 1
ATOM 1754 C C . GLN A 1 215 ? -18.878 5.847 27.008 1.00 88.31 215 GLN A C 1
ATOM 1756 O O . GLN A 1 215 ? -18.199 5.056 26.355 1.00 88.31 215 GLN A O 1
ATOM 1761 N N . ILE A 1 216 ? -19.679 5.446 27.998 1.00 90.25 216 ILE A N 1
ATOM 1762 C CA . ILE A 1 216 ? -19.855 4.041 28.388 1.00 90.25 216 ILE A CA 1
ATOM 1763 C C . ILE A 1 216 ? -21.264 3.597 28.000 1.00 90.25 216 ILE A C 1
ATOM 1765 O O . ILE A 1 216 ? -22.245 4.271 28.307 1.00 90.25 216 ILE A O 1
ATOM 1769 N N . ARG A 1 217 ? -21.371 2.445 27.330 1.00 92.81 217 ARG A N 1
ATOM 1770 C CA . ARG A 1 217 ? -22.648 1.814 26.975 1.00 92.81 217 ARG A CA 1
ATOM 1771 C C . ARG A 1 217 ? -22.682 0.387 27.503 1.00 92.81 217 ARG A C 1
ATOM 1773 O O . ARG A 1 217 ? -21.736 -0.369 27.302 1.00 92.81 217 ARG A O 1
ATOM 1780 N N . CYS A 1 218 ? -23.797 0.013 28.120 1.00 92.88 218 CYS A N 1
ATOM 1781 C CA . CYS A 1 218 ? -24.023 -1.322 28.668 1.00 92.88 218 CYS A CA 1
ATOM 1782 C C . CYS A 1 218 ? -25.172 -1.998 27.915 1.00 92.88 218 CYS A C 1
ATOM 1784 O O . CYS A 1 218 ? -26.214 -1.384 27.698 1.00 92.88 218 CYS A O 1
ATOM 1786 N N . LYS A 1 219 ? -24.996 -3.263 27.519 1.00 93.06 219 LYS A N 1
ATOM 1787 C CA . LYS A 1 219 ? -26.033 -4.063 26.851 1.00 93.06 219 LYS A CA 1
ATOM 1788 C C . LYS A 1 219 ? -26.238 -5.378 27.598 1.00 93.06 219 LYS A C 1
ATOM 1790 O O . LYS A 1 219 ? -25.271 -6.081 27.880 1.00 93.06 219 LYS A O 1
ATOM 1795 N N . LEU A 1 220 ? -27.494 -5.718 27.891 1.00 92.56 220 LEU A N 1
ATOM 1796 C CA . LEU A 1 220 ? -27.865 -7.016 28.455 1.00 92.56 220 LEU A CA 1
ATOM 1797 C C . LEU A 1 220 ? -28.163 -7.997 27.317 1.00 92.56 220 LEU A C 1
ATOM 1799 O O . LEU A 1 220 ? -29.121 -7.816 26.571 1.00 92.56 220 LEU A O 1
ATOM 1803 N N . LEU A 1 221 ? -27.353 -9.048 27.205 1.00 91.06 221 LEU A N 1
ATOM 1804 C CA . LEU A 1 221 ? -27.547 -10.115 26.226 1.00 91.06 221 LEU A CA 1
ATOM 1805 C C . LEU A 1 221 ? -28.220 -11.310 26.906 1.00 91.06 221 LEU A C 1
ATOM 1807 O O . LEU A 1 221 ? -27.617 -11.987 27.739 1.00 91.06 221 LEU A O 1
ATOM 1811 N N . LYS A 1 222 ? -29.480 -11.569 26.552 1.00 89.62 222 LYS A N 1
ATOM 1812 C CA . LYS A 1 222 ? -30.253 -12.719 27.029 1.00 89.62 222 LYS A CA 1
ATOM 1813 C C . LYS A 1 222 ? -31.184 -13.195 25.919 1.00 89.62 222 LYS A C 1
ATOM 1815 O O . LYS A 1 222 ? -31.867 -12.385 25.303 1.00 89.62 222 LYS A O 1
ATOM 1820 N N . VAL A 1 223 ? -31.239 -14.508 25.698 1.00 89.31 223 VAL A N 1
ATOM 1821 C CA . VAL A 1 223 ? -32.240 -15.114 24.809 1.00 89.31 223 VAL A CA 1
ATOM 1822 C C . VAL A 1 223 ? -33.624 -14.910 25.429 1.00 89.31 223 VAL A C 1
ATOM 1824 O O . VAL A 1 223 ? -33.845 -15.285 26.584 1.00 89.31 223 VAL A O 1
ATOM 1827 N N . ARG A 1 224 ? -34.540 -14.296 24.679 1.00 90.44 224 ARG A N 1
ATOM 1828 C CA . ARG A 1 224 ? -35.924 -14.026 25.085 1.00 90.44 224 ARG A CA 1
ATOM 1829 C C . ARG A 1 224 ? -36.869 -14.581 24.022 1.00 90.44 224 ARG A C 1
ATOM 1831 O O . ARG A 1 224 ? -36.624 -14.374 22.841 1.00 90.44 224 ARG A O 1
ATOM 1838 N N . SER A 1 225 ? -37.941 -15.243 24.453 1.00 91.69 225 SER A N 1
ATOM 1839 C CA . SER A 1 225 ? -39.090 -15.551 23.596 1.00 91.69 225 SER A CA 1
ATOM 1840 C C . SER A 1 225 ? -40.118 -14.438 23.747 1.00 91.69 225 SER A C 1
ATOM 1842 O O . SER A 1 225 ? -40.420 -14.035 24.875 1.00 91.69 225 SER A O 1
ATOM 1844 N N . THR A 1 226 ? -40.638 -13.924 22.639 1.00 90.44 226 THR A N 1
ATOM 1845 C CA . THR A 1 226 ? -41.813 -13.050 22.658 1.00 90.44 226 THR A CA 1
ATOM 1846 C C . THR A 1 226 ? -43.068 -13.902 22.865 1.00 90.44 226 THR A C 1
ATOM 1848 O O . THR A 1 226 ? -43.117 -15.024 22.350 1.00 90.44 226 THR A O 1
ATOM 1851 N N . PRO A 1 227 ? -44.053 -13.429 23.650 1.00 83.19 227 PRO A N 1
ATOM 1852 C CA . PRO A 1 227 ? -45.373 -14.043 23.644 1.00 83.19 227 PRO A CA 1
ATOM 1853 C C . PRO A 1 227 ? -45.975 -13.914 22.238 1.00 83.19 227 PRO A C 1
ATOM 1855 O O . PRO A 1 227 ? -45.693 -12.932 21.547 1.00 83.19 227 PRO A O 1
ATOM 1858 N N . LYS A 1 228 ? -46.700 -14.952 21.811 1.00 69.88 228 LYS A N 1
ATOM 1859 C CA . LYS A 1 228 ? -47.429 -14.969 20.538 1.00 69.88 228 LYS A CA 1
ATOM 1860 C C . LYS A 1 228 ? -48.643 -14.055 20.602 1.00 69.88 228 LYS A C 1
ATOM 1862 O O . LYS A 1 228 ? -49.225 -13.970 21.706 1.00 69.88 228 LYS A O 1
#

Foldseek 3Di:
DDDDDDDDDDDDDDPDDDDDDDDPPDPPPPPDDQADLLGDGPDDDPDPPPCVVVCVVPVLVNLLPDDPVVNVVVLVVVVVVVLLVLLVVQVVQCVVVVVLVCLPPPPDDGQKHPDNDSVSSSVVSCCLLVVVCPVNIDGDPPDPPSVVSSVVSNVVSVVSVVSSVVSVVSSVPDCPVQSVQKHKAPDWDWDDDPNDTDIDIDIDGNDPDDDPPDDDDDDDDDDDDDDD

Sequence (228 aa):
MSALRKKFGSDYQVVTTTSSSHHQKDKRRKRQRFVDKNGRCNVQHGNLGGETSRYLSDLFTTLVDLKWRWNLFIFILTYTVAWLFMASMWWVIAYIRGDLYRTHDEKYTPCVANVYNFPSAFLFFIETEATIGYGHRYITEKCPEGIILFLFQSILGSIVDAFLIGCMFIKMSQPKKRAETLMFSENAAISMRDGKLTLMFRVGNLRNSHMVSAQIRCKLLKVRSTPK

InterPro domains:
  IPR0032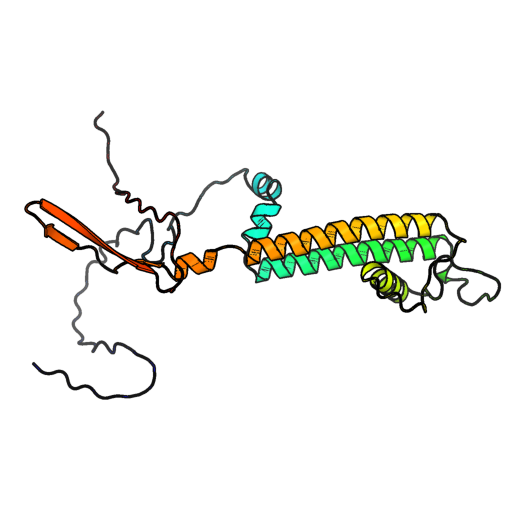74 Potassium channel, inwardly rectifying, Kir3.1 [PR01327] (1-20)
  IPR003274 Potassium channel, inwardly rectifying, Kir3.1 [PR01327] (107-120)
  IPR013518 Potassium channel, inwardly rectifying, Kir, cytoplasmic [G3DSA:2.60.40.1400] (33-226)
  IPR016449 Potassium channel, inwardly rectifying, Kir [PR01320] (68-94)
  IPR016449 Potassium channel, inwardly rectifying, Kir [PR01320] (121-143)
  IPR016449 Potassium channel, inwardly rectifying, Kir [PTHR11767] (18-226)
  IPR040445 Potassium channel, inwardly rectifying, transmembrane domain [PF01007] (35-175)
  IPR041647 Inward rectifier potassium channel, C-terminal [PF17655] (182-226)

Radius of gyration: 32.21 Å; chains: 1; bounding box: 78×51×94 Å

pLDDT: mean 79.93, std 17.72, range [31.55, 97.19]

Organism: NCBI:txid1608454

Secondary structure (DSSP, 8-state):
-PPPP---SS--------------------PPPSB-TTS-B-------TT-HHHHHHTHHHHHHHS-HHHHHHHHHHHHHHHHHHHHHHHHHHHHHHTTTTSTT-TT---SBTT--SHHHHHHHHHHHHTT---SSS-B-TT-HHHHHHHHHHHHHHHHHHHHHHHHHHHHHH-THHHHHTEEE-SS-EEEEETTEEEEE--EEE-SSS--TT-----------PPP-